Protein AF-K1RXE7-F1 (afdb_monomer_lite)

Foldseek 3Di:
DDDDDDDDDDDDDDDDDDDDDDDDDDDDDDDDDDDDDDDDPDDDPDDPDDPPPPVPPDDPVNVVVVVVVVQQVCQDQQPFAADQQALDHNLLQLLLQLLVVVDPVDWDQQQVSLVSSCQAVVDDSVVSSVSVLLVCQLVAFKPKDAASADPAARGHGDDSRGITIHTDPRNVVFFADPVPFDWDAGPVRPDIGGPGTNGNARCCQQSWHWGDGVPDTDTRAHWDRVLSVVCVVCVVVVHDHDTDHDAPQDADKDQVQQVVVDPRGDMDGHFDWDDPDPQDIDGPGHGPPDYPVNVVVVVVVCVVVVVDPHDDD

Organism: NCBI:txid408170

Structure (mmCIF, N/CA/C/O backbone):
data_AF-K1RXE7-F1
#
_entry.id   AF-K1RXE7-F1
#
loop_
_atom_site.group_PDB
_atom_site.id
_atom_site.type_symbol
_atom_site.label_atom_id
_atom_site.label_alt_id
_atom_site.label_comp_id
_atom_site.label_asym_id
_atom_site.label_entity_id
_atom_site.label_seq_id
_atom_site.pdbx_PDB_ins_code
_atom_site.Cartn_x
_atom_site.Cartn_y
_atom_site.Cartn_z
_atom_site.occupancy
_atom_site.B_iso_or_equiv
_atom_site.auth_seq_id
_atom_site.auth_comp_id
_atom_site.auth_asym_id
_atom_site.auth_atom_id
_atom_site.pdbx_PDB_model_num
ATOM 1 N N . MET A 1 1 ? 44.168 31.629 52.169 1.00 34.59 1 MET A N 1
ATOM 2 C CA . MET A 1 1 ? 45.147 30.957 53.046 1.00 34.59 1 MET A CA 1
ATOM 3 C C . MET A 1 1 ? 45.137 29.477 52.696 1.00 34.59 1 MET A C 1
ATOM 5 O O . MET A 1 1 ? 44.148 28.824 52.991 1.00 34.59 1 MET A O 1
ATOM 9 N N . SER A 1 2 ? 46.129 28.938 51.996 1.00 34.03 2 SER A N 1
ATOM 10 C CA . SER A 1 2 ? 47.288 29.619 51.407 1.00 34.03 2 SER A CA 1
ATOM 11 C C . SER A 1 2 ? 47.781 28.845 50.192 1.00 34.03 2 SER A C 1
ATOM 13 O O . SER A 1 2 ? 47.707 27.620 50.157 1.00 34.03 2 SER A O 1
ATOM 15 N N . ASP A 1 3 ? 48.284 29.617 49.245 1.00 32.97 3 ASP A N 1
ATOM 16 C CA . ASP A 1 3 ? 49.197 29.267 48.167 1.00 32.97 3 ASP A CA 1
ATOM 17 C C . ASP A 1 3 ? 50.391 28.402 48.626 1.00 32.97 3 ASP A C 1
ATOM 19 O O . ASP A 1 3 ? 50.822 28.502 49.774 1.00 32.97 3 ASP A O 1
ATOM 23 N N . GLU A 1 4 ? 50.994 27.635 47.709 1.00 33.75 4 GLU A N 1
ATOM 24 C CA . GLU A 1 4 ? 52.257 28.078 47.088 1.00 33.75 4 GLU A CA 1
ATOM 25 C C . GLU A 1 4 ? 52.660 27.254 45.846 1.00 33.75 4 GLU A C 1
ATOM 27 O O . GLU A 1 4 ? 52.386 26.060 45.726 1.00 33.75 4 GLU A O 1
ATOM 32 N N . ILE A 1 5 ? 53.330 27.937 44.913 1.00 37.53 5 ILE A N 1
ATOM 33 C CA . ILE A 1 5 ? 53.889 27.445 43.642 1.00 37.53 5 ILE A CA 1
ATOM 34 C C . ILE A 1 5 ? 55.418 27.494 43.746 1.00 37.53 5 ILE A C 1
ATOM 36 O O . ILE A 1 5 ? 55.928 28.493 44.251 1.00 37.53 5 ILE A O 1
ATOM 40 N N . LYS A 1 6 ? 56.156 26.529 43.164 1.00 34.28 6 LYS A N 1
ATOM 41 C CA . LYS A 1 6 ? 57.572 26.726 42.766 1.00 34.28 6 LYS A CA 1
ATOM 42 C C . LYS A 1 6 ? 57.961 26.052 41.433 1.00 34.28 6 LYS A C 1
ATOM 44 O O . LYS A 1 6 ? 58.263 24.865 41.387 1.00 34.28 6 LYS A O 1
ATOM 49 N N . ASP A 1 7 ? 57.960 26.869 40.376 1.00 35.56 7 ASP A N 1
ATOM 50 C CA . ASP A 1 7 ? 59.002 27.066 39.333 1.00 35.56 7 ASP A CA 1
ATOM 51 C C . ASP A 1 7 ? 60.399 26.418 39.612 1.00 35.56 7 ASP A C 1
ATOM 53 O O . ASP A 1 7 ? 60.808 26.369 40.769 1.00 35.56 7 ASP A O 1
ATOM 57 N N . LYS A 1 8 ? 61.271 26.012 38.654 1.00 36.28 8 LYS A N 1
ATOM 58 C CA . LYS A 1 8 ? 61.632 26.606 37.336 1.00 36.28 8 LYS A CA 1
ATOM 59 C C . LYS A 1 8 ? 62.738 25.806 36.571 1.00 36.28 8 LYS A C 1
ATOM 61 O O . LYS A 1 8 ? 63.428 25.004 37.190 1.00 36.28 8 LYS A O 1
ATOM 66 N N . ASN A 1 9 ? 63.007 26.213 35.311 1.00 30.27 9 ASN A N 1
ATOM 67 C CA . ASN A 1 9 ? 64.205 25.989 34.441 1.00 30.27 9 ASN A CA 1
ATOM 68 C C . ASN A 1 9 ? 64.408 24.586 33.792 1.00 30.27 9 ASN A C 1
ATOM 70 O O . ASN A 1 9 ? 64.194 23.580 34.454 1.00 30.27 9 ASN A O 1
ATOM 74 N N . GLY A 1 10 ? 64.887 24.426 32.539 1.00 27.44 10 GLY A N 1
ATOM 75 C CA . GLY A 1 10 ? 65.078 25.380 31.419 1.00 27.44 10 GLY A CA 1
ATOM 76 C C . GLY A 1 10 ? 66.235 25.028 30.441 1.00 27.44 10 GLY A C 1
ATOM 77 O O . GLY A 1 10 ? 67.347 24.873 30.927 1.00 27.44 10 GLY A O 1
ATOM 78 N N . LEU A 1 11 ? 65.968 25.032 29.112 1.00 28.86 11 LEU A N 1
ATOM 79 C CA . LEU A 1 11 ? 66.915 25.097 27.948 1.00 28.86 11 LEU A CA 1
ATOM 80 C C . LEU A 1 11 ? 67.914 23.898 27.793 1.00 28.86 11 LEU A C 1
ATOM 82 O O . LEU A 1 11 ? 68.113 23.157 28.745 1.00 28.86 11 LEU A O 1
ATOM 86 N N . GLU A 1 12 ? 68.525 23.552 26.642 1.00 28.42 12 GLU A N 1
ATOM 87 C CA . GLU A 1 12 ? 68.717 24.203 25.321 1.00 28.42 12 GLU A CA 1
ATOM 88 C C . GLU A 1 12 ? 68.939 23.157 24.169 1.00 28.42 12 GLU A C 1
ATOM 90 O O . GLU A 1 12 ? 68.748 21.961 24.383 1.00 28.42 12 GLU A O 1
ATOM 95 N N . GLU A 1 13 ? 69.285 23.595 22.945 1.00 30.17 13 GLU A N 1
ATOM 96 C CA . GLU A 1 13 ? 69.365 22.814 21.678 1.00 30.17 13 GLU A CA 1
ATOM 97 C C . GLU A 1 13 ? 70.666 21.997 21.454 1.00 30.17 13 GLU A C 1
ATOM 99 O O . GLU A 1 13 ? 71.712 22.371 21.975 1.00 30.17 13 GLU A O 1
ATOM 104 N N . GLU A 1 14 ? 70.669 21.010 20.529 1.00 27.23 14 GLU A N 1
ATOM 105 C CA . GLU A 1 14 ? 71.853 20.757 19.668 1.00 27.23 14 GLU A CA 1
ATOM 106 C C . GLU A 1 14 ? 71.556 20.124 18.277 1.00 27.23 14 GLU A C 1
ATOM 108 O O . GLU A 1 14 ? 70.496 19.556 18.028 1.00 27.23 14 GLU A O 1
ATOM 113 N N . LYS A 1 15 ? 72.511 20.307 17.351 1.00 27.52 15 LYS A N 1
ATOM 114 C CA . LYS A 1 15 ? 72.405 20.427 15.876 1.00 27.52 15 LYS A CA 1
ATOM 115 C C . LYS A 1 15 ? 72.516 19.144 15.014 1.00 27.52 15 LYS A C 1
ATOM 117 O O . LYS A 1 15 ? 72.965 18.091 15.449 1.00 27.52 15 LYS A O 1
ATOM 122 N N . SER A 1 16 ? 72.185 19.345 13.729 1.00 30.64 16 SER A N 1
ATOM 123 C CA . SER A 1 16 ? 72.430 18.574 12.481 1.00 30.64 16 SER A CA 1
ATOM 124 C C . SER A 1 16 ? 73.898 18.125 12.234 1.00 30.64 16 SER A C 1
ATOM 126 O O . SER A 1 16 ? 74.776 18.594 12.960 1.00 30.64 16 SER A O 1
ATOM 128 N N . PRO A 1 17 ? 74.225 17.318 11.179 1.00 40.69 17 PRO A N 1
ATOM 129 C CA . PRO A 1 17 ? 74.446 17.899 9.828 1.00 40.69 17 PRO A CA 1
ATOM 130 C C . PRO A 1 17 ? 74.225 17.025 8.551 1.00 40.69 17 PRO A C 1
ATOM 132 O O . PRO A 1 17 ? 74.159 15.802 8.585 1.00 40.69 17 PRO A O 1
ATOM 135 N N . ASN A 1 18 ? 74.162 17.765 7.430 1.00 29.77 18 ASN A N 1
ATOM 136 C CA . ASN A 1 18 ? 74.332 17.526 5.974 1.00 29.77 18 ASN A CA 1
ATOM 137 C C . ASN A 1 18 ? 74.988 16.247 5.397 1.00 29.77 18 ASN A C 1
ATOM 139 O O . ASN A 1 18 ? 75.802 15.605 6.046 1.00 29.77 18 ASN A O 1
ATOM 143 N N . LEU A 1 19 ? 74.759 16.049 4.080 1.00 28.02 19 LEU A N 1
ATOM 144 C CA . LEU A 1 19 ? 75.762 15.999 2.976 1.00 28.02 19 LEU A CA 1
ATOM 145 C C . LEU A 1 19 ? 75.005 16.201 1.628 1.00 28.02 19 LEU A C 1
ATOM 147 O O . LEU A 1 19 ? 74.038 15.493 1.373 1.00 28.02 19 LEU A O 1
ATOM 151 N N . GLU A 1 20 ? 75.152 17.346 0.944 1.00 27.41 20 GLU A N 1
ATOM 152 C CA . GLU A 1 20 ? 76.039 17.634 -0.222 1.00 27.41 20 GLU A CA 1
ATOM 153 C C . GLU A 1 20 ? 75.538 17.071 -1.583 1.00 27.41 20 GLU A C 1
ATOM 155 O O . GLU A 1 20 ? 75.224 15.891 -1.647 1.00 27.41 20 GLU A O 1
ATOM 160 N N . ASN A 1 21 ? 75.342 17.789 -2.713 1.00 28.73 21 ASN A N 1
ATOM 161 C CA . ASN A 1 21 ? 75.774 19.084 -3.318 1.00 28.73 21 ASN A CA 1
ATOM 162 C C . ASN A 1 21 ? 76.754 18.904 -4.519 1.00 28.73 21 ASN A C 1
ATOM 164 O O . ASN A 1 21 ? 77.410 17.870 -4.610 1.00 28.73 21 ASN A O 1
ATOM 168 N N . SER A 1 22 ? 76.850 19.925 -5.397 1.00 27.09 22 SER A N 1
ATOM 169 C CA . SER A 1 22 ? 77.673 20.126 -6.629 1.00 27.09 22 SER A CA 1
ATOM 170 C C . SER A 1 22 ? 76.888 20.110 -7.963 1.00 27.09 22 SER A C 1
ATOM 172 O O . SER A 1 22 ? 75.991 19.292 -8.134 1.00 27.09 22 SER A O 1
ATOM 174 N N . SER A 1 23 ? 77.161 20.981 -8.952 1.00 27.78 23 SER A N 1
ATOM 175 C CA . SER A 1 23 ? 77.960 22.232 -8.965 1.00 27.78 23 SER A CA 1
ATOM 176 C C . SER A 1 23 ? 77.694 23.084 -10.230 1.00 27.78 23 SER A C 1
ATOM 178 O O . SER A 1 23 ? 77.219 22.559 -11.230 1.00 27.78 23 SER A O 1
ATOM 180 N N . THR A 1 24 ? 7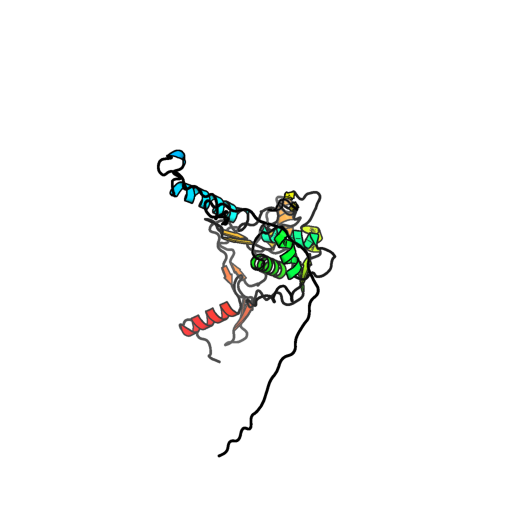8.046 24.371 -10.117 1.00 27.78 24 THR A N 1
ATOM 181 C CA . THR A 1 24 ? 78.208 25.513 -11.062 1.00 27.78 24 THR A CA 1
ATOM 182 C C . THR A 1 24 ? 78.616 25.234 -12.536 1.00 27.78 24 THR A C 1
ATOM 184 O O . THR A 1 24 ? 78.954 24.109 -12.880 1.00 27.78 24 THR A O 1
ATOM 187 N N . GLU A 1 25 ? 78.596 26.167 -13.511 1.00 29.12 25 GLU A N 1
ATOM 188 C CA . GLU A 1 25 ? 78.772 27.652 -13.584 1.00 29.12 25 GLU A CA 1
ATOM 189 C C . GLU A 1 25 ? 78.099 28.191 -14.898 1.00 29.12 25 GLU A C 1
ATOM 191 O O . GLU A 1 25 ? 77.629 27.370 -15.684 1.00 29.12 25 GLU A O 1
ATOM 196 N N . SER A 1 26 ? 77.996 29.482 -15.279 1.00 26.77 26 SER A N 1
ATOM 197 C CA . SER A 1 26 ? 78.519 30.771 -14.764 1.00 26.77 26 SER A CA 1
ATOM 198 C C . SER A 1 26 ? 77.516 31.957 -14.955 1.00 26.77 26 SER A C 1
ATOM 200 O O . SER A 1 26 ? 76.477 31.953 -14.303 1.00 26.77 26 SER A O 1
ATOM 202 N N . GLU A 1 27 ? 77.803 32.971 -15.800 1.00 27.31 27 GLU A N 1
ATOM 203 C CA . GLU A 1 27 ? 77.109 34.284 -15.913 1.00 27.31 27 GLU A CA 1
ATOM 204 C C . GLU A 1 27 ? 77.102 34.868 -17.352 1.00 27.31 27 GLU A C 1
ATOM 206 O O . GLU A 1 27 ? 78.083 34.703 -18.081 1.00 27.31 27 GLU A O 1
ATOM 211 N N . GLN A 1 28 ? 76.067 35.652 -17.715 1.00 26.98 28 GLN A N 1
ATOM 212 C CA . GLN A 1 28 ? 76.209 36.914 -18.481 1.00 26.98 28 GLN A CA 1
ATOM 213 C C . GLN A 1 28 ? 74.929 37.784 -18.442 1.00 26.98 28 GLN A C 1
ATOM 215 O O . GLN A 1 28 ? 73.821 37.274 -18.590 1.00 26.98 28 GLN A O 1
ATOM 220 N N . ASP A 1 29 ? 75.095 39.099 -18.249 1.00 25.91 29 ASP A N 1
ATOM 221 C CA . ASP A 1 29 ? 74.018 40.096 -18.110 1.00 25.91 29 ASP A CA 1
ATOM 222 C C . ASP A 1 29 ? 73.316 40.482 -19.426 1.00 25.91 29 ASP A C 1
ATOM 224 O O . ASP A 1 29 ? 73.982 40.739 -20.429 1.00 25.91 29 ASP A O 1
ATOM 228 N N . ALA A 1 30 ? 71.993 40.692 -19.370 1.00 27.92 30 ALA A N 1
ATOM 229 C CA . ALA A 1 30 ? 71.320 41.960 -19.720 1.00 27.92 30 ALA A CA 1
ATOM 230 C C . ALA A 1 30 ? 69.793 41.839 -19.514 1.00 27.92 30 ALA A C 1
ATOM 232 O O . ALA A 1 30 ? 69.206 40.794 -19.782 1.00 27.92 30 ALA A O 1
ATOM 233 N N . ALA A 1 31 ? 69.147 42.901 -19.027 1.00 29.30 31 ALA A N 1
ATOM 234 C CA . ALA A 1 31 ? 67.728 42.895 -18.656 1.00 29.30 31 ALA A CA 1
ATOM 235 C C . ALA A 1 31 ? 66.780 43.239 -19.820 1.00 29.30 31 ALA A C 1
ATOM 237 O O . ALA A 1 31 ? 67.099 44.136 -20.593 1.00 29.30 31 ALA A O 1
ATOM 238 N N . GLU A 1 32 ? 65.579 42.641 -19.838 1.00 27.52 32 GLU A N 1
ATOM 239 C CA . GLU A 1 32 ? 64.321 43.328 -20.192 1.00 27.52 32 GLU A CA 1
ATOM 240 C C . GLU A 1 32 ? 63.067 42.560 -19.686 1.00 27.52 32 GLU A C 1
ATOM 242 O O . GLU A 1 32 ? 63.065 41.339 -19.581 1.00 27.52 32 GLU A O 1
ATOM 247 N N . ASP A 1 33 ? 62.055 43.341 -19.292 1.00 28.16 33 ASP A N 1
ATOM 248 C CA . ASP A 1 33 ? 60.735 43.085 -18.668 1.00 28.16 33 ASP A CA 1
ATOM 249 C C . ASP A 1 33 ? 60.169 41.671 -18.336 1.00 28.16 33 ASP A C 1
ATOM 251 O O . ASP A 1 33 ? 59.735 40.899 -19.185 1.00 28.16 33 ASP A O 1
ATOM 255 N N . ALA A 1 34 ? 59.981 41.472 -17.022 1.00 29.00 34 ALA A N 1
ATOM 256 C CA . ALA A 1 34 ? 58.711 41.219 -16.310 1.00 29.00 34 ALA A CA 1
ATOM 257 C C . ALA A 1 34 ? 57.677 40.140 -16.756 1.00 29.00 34 ALA A C 1
ATOM 259 O O . ALA A 1 34 ? 56.855 40.346 -17.644 1.00 29.00 34 ALA A O 1
ATOM 260 N N . ASN A 1 35 ? 57.540 39.147 -15.860 1.00 28.80 35 ASN A N 1
ATOM 261 C CA . ASN A 1 35 ? 56.333 38.382 -15.480 1.00 28.80 35 ASN A CA 1
ATOM 262 C C . ASN A 1 35 ? 55.714 37.375 -16.471 1.00 28.80 35 ASN A C 1
ATOM 264 O O . ASN A 1 35 ? 54.799 37.683 -17.233 1.00 28.80 35 ASN A O 1
ATOM 268 N N . GLU A 1 36 ? 56.101 36.110 -16.278 1.00 29.42 36 GLU A N 1
ATOM 269 C CA . GLU A 1 36 ? 55.336 34.928 -16.691 1.00 29.42 36 GLU A CA 1
ATOM 270 C C . GLU A 1 36 ? 53.994 34.783 -15.940 1.00 29.42 36 GLU A C 1
ATOM 272 O O . GLU A 1 36 ? 53.746 35.379 -14.887 1.00 29.42 36 GLU A O 1
ATOM 277 N N . GLU A 1 37 ? 53.114 33.971 -16.521 1.00 28.56 37 GLU A N 1
ATOM 278 C CA . GLU A 1 37 ? 51.691 33.866 -16.204 1.00 28.56 37 GLU A CA 1
ATOM 279 C C . GLU A 1 37 ? 51.397 33.103 -14.897 1.00 28.56 37 GLU A C 1
ATOM 281 O O . GLU A 1 37 ? 51.871 31.988 -14.680 1.00 28.56 37 GLU A O 1
ATOM 286 N N . ILE A 1 38 ? 50.495 33.645 -14.068 1.00 30.39 38 ILE A N 1
ATOM 287 C CA . ILE A 1 38 ? 49.744 32.853 -13.082 1.00 30.39 38 ILE A CA 1
ATOM 288 C C . ILE A 1 38 ? 48.376 32.543 -13.691 1.00 30.39 38 ILE A C 1
ATOM 290 O O . ILE A 1 38 ? 47.506 33.411 -13.764 1.00 30.39 38 ILE A O 1
ATOM 294 N N . SER A 1 39 ? 48.181 31.299 -14.123 1.00 29.03 39 SER A N 1
ATOM 295 C CA . SER A 1 39 ? 46.923 30.823 -14.695 1.00 29.03 39 SER A CA 1
ATOM 296 C C . SER A 1 39 ? 45.856 30.589 -13.617 1.00 29.03 39 SER A C 1
ATOM 298 O O . SER A 1 39 ? 45.773 29.534 -12.990 1.00 29.03 39 SER A O 1
ATOM 300 N N . THR A 1 40 ? 44.980 31.572 -13.417 1.00 31.28 40 THR A N 1
ATOM 301 C CA . THR A 1 40 ? 43.697 31.352 -12.736 1.00 31.28 40 THR A CA 1
ATOM 302 C C . THR A 1 40 ? 42.695 30.739 -13.712 1.00 31.28 40 THR A C 1
ATOM 304 O O . THR A 1 40 ? 42.205 31.431 -14.603 1.00 31.28 40 THR A O 1
ATOM 307 N N . GLU A 1 41 ? 42.363 29.455 -13.548 1.00 38.56 41 GLU A N 1
ATOM 308 C CA . GLU A 1 41 ? 41.253 28.827 -14.280 1.00 38.56 41 GLU A CA 1
ATOM 309 C C . GLU A 1 41 ? 39.915 29.439 -13.827 1.00 38.56 41 GLU A C 1
ATOM 311 O O . GLU A 1 41 ? 39.394 29.127 -12.754 1.00 38.56 41 GLU A O 1
ATOM 316 N N . GLU A 1 42 ? 39.367 30.352 -14.634 1.00 37.06 42 GLU A N 1
ATOM 317 C CA . GLU A 1 42 ? 38.100 31.021 -14.338 1.00 37.06 42 GLU A CA 1
ATOM 318 C C . GLU A 1 42 ? 36.869 30.137 -14.611 1.00 37.06 42 GLU A C 1
ATOM 320 O O . GLU A 1 42 ? 36.840 29.254 -15.472 1.00 37.06 42 GLU A O 1
ATOM 325 N N . HIS A 1 43 ? 35.809 30.403 -13.849 1.00 45.66 43 HIS A N 1
ATOM 326 C CA . HIS A 1 43 ? 34.555 29.661 -13.886 1.00 45.66 43 HIS A CA 1
ATOM 327 C C . HIS A 1 43 ? 33.770 29.843 -15.194 1.00 45.66 43 HIS A C 1
ATOM 329 O O . HIS A 1 43 ? 33.493 30.965 -15.594 1.00 45.66 43 HIS A O 1
ATOM 335 N N . SER A 1 44 ? 33.266 28.723 -15.731 1.00 49.66 44 SER A N 1
ATOM 336 C CA . SER A 1 44 ? 32.124 28.592 -16.661 1.00 49.66 44 SER A CA 1
ATOM 337 C C . SER A 1 44 ? 32.014 29.605 -17.816 1.00 49.66 44 SER A C 1
ATOM 339 O O . SER A 1 44 ? 31.636 30.754 -17.610 1.00 49.66 44 SER A O 1
ATOM 341 N N . ASP A 1 45 ? 32.149 29.115 -19.054 1.00 42.78 45 ASP A N 1
ATOM 342 C CA . ASP A 1 45 ? 32.027 29.855 -20.330 1.00 42.78 45 ASP A CA 1
ATOM 343 C C . ASP A 1 45 ? 30.573 30.317 -20.654 1.00 42.78 45 ASP A C 1
ATOM 345 O O . ASP A 1 45 ? 30.044 30.128 -21.752 1.00 42.78 45 ASP A O 1
ATOM 349 N N . TYR A 1 46 ? 29.875 30.896 -19.668 1.00 58.97 46 TYR A N 1
ATOM 350 C CA . TYR A 1 46 ? 28.522 31.434 -19.790 1.00 58.97 46 TYR A CA 1
ATOM 351 C C . TYR A 1 46 ? 28.554 32.801 -20.479 1.00 58.97 46 TYR A C 1
ATOM 353 O O . TYR A 1 46 ? 28.730 33.849 -19.856 1.00 58.97 46 TYR A O 1
ATOM 361 N N . LYS A 1 47 ? 28.325 32.793 -21.792 1.00 52.25 47 LYS A N 1
ATOM 362 C CA . LYS A 1 47 ? 28.122 34.013 -22.578 1.00 52.25 47 LYS A CA 1
ATOM 363 C C . LYS A 1 47 ? 26.668 34.481 -22.424 1.00 52.25 47 LYS A C 1
ATOM 365 O O . LYS A 1 47 ? 25.764 33.760 -22.854 1.00 52.25 47 LYS A O 1
ATOM 370 N N . PRO A 1 48 ? 26.399 35.662 -21.832 1.00 55.03 48 PRO A N 1
ATOM 371 C CA . PRO A 1 48 ? 25.037 36.168 -21.710 1.00 55.03 48 PRO A CA 1
ATOM 372 C C . PRO A 1 48 ? 24.445 36.429 -23.099 1.00 55.03 48 PRO A C 1
ATOM 374 O O . PRO A 1 48 ? 25.040 37.127 -23.920 1.00 55.03 48 PRO A O 1
ATOM 377 N N . VAL A 1 49 ? 23.256 35.877 -23.353 1.00 58.44 49 VAL A N 1
ATOM 378 C CA . VAL A 1 49 ? 22.545 36.051 -24.628 1.00 58.44 49 VAL A CA 1
ATOM 379 C C . VAL A 1 49 ? 22.282 37.527 -24.932 1.00 58.44 49 VAL A C 1
ATOM 381 O O . VAL A 1 49 ? 21.838 38.302 -24.080 1.00 58.44 49 VAL A O 1
ATOM 384 N N . ASN A 1 50 ? 22.554 37.913 -26.179 1.00 55.34 50 ASN A N 1
ATOM 385 C CA . ASN A 1 50 ? 22.391 39.281 -26.652 1.00 55.34 50 ASN A CA 1
ATOM 386 C C . ASN A 1 50 ? 20.908 39.685 -26.596 1.00 55.34 50 ASN A C 1
ATOM 388 O O . ASN A 1 50 ? 20.066 39.047 -27.223 1.00 55.34 50 ASN A O 1
ATOM 392 N N . ARG A 1 51 ? 20.581 40.782 -25.895 1.00 55.62 51 ARG A N 1
ATOM 393 C CA . ARG A 1 51 ? 19.191 41.237 -25.637 1.00 55.62 51 ARG A CA 1
ATOM 394 C C . ARG A 1 51 ? 18.355 41.579 -26.884 1.00 55.62 51 ARG A C 1
ATOM 396 O O . ARG A 1 51 ? 17.179 41.897 -26.742 1.00 55.62 51 ARG A O 1
ATOM 403 N N . PHE A 1 52 ? 18.952 41.537 -28.072 1.00 55.44 52 PHE A N 1
ATOM 404 C CA . PHE A 1 52 ? 18.310 41.827 -29.356 1.00 55.44 52 PHE A CA 1
ATOM 405 C C . PHE A 1 52 ? 18.129 40.596 -30.255 1.00 55.44 52 PHE A C 1
ATOM 407 O O . PHE A 1 52 ? 17.602 40.733 -31.357 1.00 55.44 52 PHE A O 1
ATOM 414 N N . ASP A 1 53 ? 18.511 39.398 -29.800 1.00 53.94 53 ASP A N 1
ATOM 415 C CA . ASP A 1 53 ? 18.162 38.171 -30.512 1.00 53.94 53 ASP A CA 1
ATOM 416 C C . ASP A 1 53 ? 16.701 37.789 -30.226 1.00 53.94 53 ASP A C 1
ATOM 418 O O . ASP A 1 53 ? 16.373 37.130 -29.237 1.00 53.94 53 ASP A O 1
ATOM 422 N N . ALA A 1 54 ? 15.804 38.228 -31.111 1.00 54.34 54 ALA A N 1
ATOM 423 C CA . ALA A 1 54 ? 14.375 37.944 -31.023 1.00 54.34 54 ALA A CA 1
ATOM 424 C C . ALA A 1 54 ? 14.040 36.439 -31.098 1.00 54.34 54 ALA A C 1
ATOM 426 O O . ALA A 1 54 ? 12.934 36.055 -30.720 1.00 54.34 54 ALA A O 1
ATOM 427 N N . SER A 1 55 ? 14.974 35.581 -31.536 1.00 56.75 55 SER A N 1
ATOM 428 C CA . SER A 1 55 ? 14.796 34.123 -31.522 1.00 56.75 55 SER A CA 1
ATOM 429 C C . SER A 1 55 ? 14.976 33.501 -30.127 1.00 56.75 55 SER A C 1
ATOM 431 O O . SER A 1 55 ? 14.449 32.420 -29.869 1.00 56.75 55 SER A O 1
ATOM 433 N N . ALA A 1 56 ? 15.645 34.207 -29.205 1.00 57.22 56 ALA A N 1
ATOM 434 C CA . ALA A 1 56 ? 15.922 33.765 -27.835 1.00 57.22 56 ALA A CA 1
ATOM 435 C C . ALA A 1 56 ? 14.953 34.346 -26.780 1.00 57.22 56 ALA A C 1
ATOM 437 O O . ALA A 1 56 ? 15.123 34.121 -25.578 1.00 57.22 56 ALA A O 1
ATOM 438 N N . VAL A 1 57 ? 13.915 35.087 -27.193 1.00 61.41 57 VAL A N 1
ATOM 439 C CA . VAL A 1 57 ? 12.898 35.633 -26.275 1.00 61.41 57 VAL A CA 1
ATOM 440 C C . VAL A 1 57 ? 11.879 34.548 -25.919 1.00 61.41 57 VAL A C 1
ATOM 442 O O . VAL A 1 57 ? 10.768 34.491 -26.449 1.00 61.41 57 VAL A O 1
ATOM 445 N N . HIS A 1 58 ? 12.245 33.672 -24.985 1.00 65.69 58 HIS A N 1
ATOM 446 C CA . HIS A 1 58 ? 11.303 32.716 -24.410 1.00 65.69 58 HIS A CA 1
ATOM 447 C C . HIS A 1 58 ? 10.229 33.452 -23.599 1.00 65.69 58 HIS A C 1
ATOM 449 O O . HIS A 1 58 ? 10.494 34.006 -22.531 1.00 65.69 58 HIS A O 1
ATOM 455 N N . HIS A 1 59 ? 8.991 33.457 -24.101 1.00 76.50 59 HIS A N 1
ATOM 456 C CA . HIS A 1 59 ? 7.876 34.071 -23.388 1.00 76.50 59 HIS A CA 1
ATOM 457 C C . HIS A 1 59 ? 7.601 33.301 -22.090 1.00 76.50 59 HIS A C 1
ATOM 459 O O . HIS A 1 59 ? 7.292 32.107 -22.121 1.00 76.50 59 HIS A O 1
ATOM 465 N N . LEU A 1 60 ? 7.685 33.992 -20.949 1.00 80.19 60 LEU A N 1
ATOM 466 C CA . LEU A 1 60 ? 7.664 33.386 -19.614 1.00 80.19 60 LEU A CA 1
ATOM 467 C C . LEU A 1 60 ? 6.453 32.461 -19.392 1.00 80.19 60 LEU A C 1
ATOM 469 O O . LEU A 1 60 ? 6.596 31.383 -18.819 1.00 80.19 60 LEU A O 1
ATOM 473 N N . SER A 1 61 ? 5.271 32.829 -19.904 1.00 77.31 61 SER A N 1
ATOM 474 C CA . SER A 1 61 ? 4.069 31.987 -19.793 1.00 77.31 61 SER A CA 1
ATOM 475 C C . SER A 1 61 ? 4.190 30.649 -20.532 1.00 77.31 61 SER A C 1
ATOM 477 O O . SER A 1 61 ? 3.652 29.656 -20.054 1.00 77.31 61 SER A O 1
ATOM 479 N N . GLY A 1 62 ? 4.902 30.603 -21.663 1.00 76.88 62 GLY A N 1
ATOM 480 C CA . GLY A 1 62 ? 5.145 29.372 -22.419 1.00 76.88 62 GLY A CA 1
ATOM 481 C C . GLY A 1 62 ? 6.120 28.444 -21.697 1.00 76.88 62 GLY A C 1
ATOM 482 O O . GLY A 1 62 ? 5.897 27.239 -21.647 1.00 76.88 62 GLY A O 1
ATOM 483 N N . MET A 1 63 ? 7.147 29.009 -21.050 1.00 82.12 63 MET A N 1
ATOM 484 C CA . MET A 1 63 ? 8.064 28.243 -20.194 1.00 82.12 63 MET A CA 1
ATOM 485 C C . MET A 1 63 ? 7.309 27.614 -19.016 1.00 82.12 63 MET A C 1
ATOM 487 O O . MET A 1 63 ? 7.381 26.403 -18.822 1.00 82.12 63 MET A O 1
ATOM 491 N N . TYR A 1 64 ? 6.511 28.408 -18.288 1.00 87.50 64 TYR A N 1
ATOM 492 C CA . TYR A 1 64 ? 5.674 27.898 -17.196 1.00 87.50 64 TYR A CA 1
ATOM 493 C C . TYR A 1 64 ? 4.668 26.844 -17.660 1.00 87.50 64 TYR A C 1
ATOM 495 O O . TYR A 1 64 ? 4.491 25.850 -16.963 1.00 87.50 64 TYR A O 1
ATOM 503 N N . GLN A 1 65 ? 4.020 27.035 -18.814 1.00 87.00 65 GLN A N 1
ATOM 504 C CA . GLN A 1 65 ? 3.078 26.059 -19.361 1.00 87.00 65 GLN A CA 1
ATOM 505 C C . GLN A 1 65 ? 3.760 24.714 -19.632 1.00 87.00 65 GLN A C 1
ATOM 507 O O . GLN A 1 65 ? 3.250 23.687 -19.189 1.00 87.00 65 GLN A O 1
ATOM 512 N N . ASN A 1 66 ? 4.915 24.723 -20.303 1.00 86.88 66 ASN A N 1
ATOM 513 C CA . ASN A 1 66 ? 5.649 23.503 -20.638 1.00 86.88 66 ASN A CA 1
ATOM 514 C C . ASN A 1 66 ? 6.170 22.806 -19.373 1.00 86.88 66 ASN A C 1
ATOM 516 O O . ASN A 1 66 ? 5.820 21.658 -19.126 1.00 86.88 66 ASN A O 1
ATOM 520 N N . TRP A 1 67 ? 6.892 23.521 -18.502 1.00 90.25 67 TRP A N 1
ATOM 521 C CA . TRP A 1 67 ? 7.428 22.950 -17.260 1.00 90.25 67 TRP A CA 1
ATOM 522 C C . TRP A 1 67 ? 6.341 22.408 -16.327 1.00 90.25 67 TRP A C 1
ATOM 524 O O . TRP A 1 67 ? 6.524 21.369 -15.690 1.00 90.25 67 TRP A O 1
ATOM 534 N N . PHE A 1 68 ? 5.197 23.094 -16.235 1.00 91.81 68 PHE A N 1
ATOM 535 C CA . PHE A 1 68 ? 4.066 22.615 -15.446 1.00 91.81 68 PHE A CA 1
ATOM 536 C C . PHE A 1 68 ? 3.420 21.377 -16.074 1.00 91.81 68 PHE A C 1
ATOM 538 O O . PHE A 1 68 ? 3.030 20.474 -15.337 1.00 91.81 68 PHE A O 1
ATOM 545 N N . LEU A 1 69 ? 3.324 21.307 -17.405 1.00 91.00 69 LEU A N 1
ATOM 546 C CA . LEU A 1 69 ? 2.784 20.150 -18.118 1.00 91.00 69 LEU A CA 1
ATOM 547 C C . LEU A 1 69 ? 3.702 18.924 -17.997 1.00 91.00 69 LEU A C 1
ATOM 549 O O . LEU A 1 69 ? 3.203 17.832 -17.720 1.00 91.00 69 LEU A O 1
ATOM 553 N N . ASP A 1 70 ? 5.019 19.103 -18.106 1.00 90.25 70 ASP A N 1
ATOM 554 C CA . ASP A 1 70 ? 6.015 18.045 -17.901 1.00 90.25 70 ASP A CA 1
ATOM 555 C C . ASP A 1 70 ? 5.948 17.503 -16.464 1.00 90.25 70 ASP A C 1
ATOM 557 O O . ASP A 1 70 ? 5.809 16.296 -16.244 1.00 90.25 70 ASP A O 1
ATOM 561 N N . TYR A 1 71 ? 5.948 18.400 -15.468 1.00 92.31 71 TYR A N 1
ATOM 562 C CA . TYR A 1 71 ? 5.792 18.030 -14.061 1.00 92.31 71 TYR A CA 1
ATOM 563 C C . TYR A 1 71 ? 4.448 17.337 -13.790 1.00 92.31 71 TYR A C 1
ATOM 565 O O . TYR A 1 71 ? 4.413 16.304 -13.123 1.00 92.31 71 TYR A O 1
ATOM 573 N N . ALA A 1 72 ? 3.336 17.862 -14.311 1.00 92.44 72 ALA A N 1
ATOM 574 C CA . ALA A 1 72 ? 2.015 17.265 -14.137 1.00 92.44 72 ALA A CA 1
ATOM 575 C C . ALA A 1 72 ? 1.947 15.853 -14.734 1.00 92.44 72 ALA A C 1
ATOM 577 O O . ALA A 1 72 ? 1.488 14.929 -14.058 1.00 92.44 72 ALA A O 1
ATOM 578 N N . SER A 1 73 ? 2.461 15.676 -15.953 1.00 90.81 73 SER A N 1
ATOM 579 C CA . SER A 1 73 ? 2.510 14.389 -16.654 1.00 90.81 73 SER A CA 1
ATOM 580 C C . SER A 1 73 ? 3.345 13.371 -15.877 1.00 90.81 73 SER A C 1
ATOM 582 O O . SER A 1 73 ? 2.857 12.279 -15.585 1.00 90.81 73 SER A O 1
ATOM 584 N N . TYR A 1 74 ? 4.548 13.758 -15.435 1.00 89.88 74 TYR A N 1
ATOM 585 C CA . TYR A 1 74 ? 5.401 12.928 -14.582 1.00 89.88 74 TYR A CA 1
ATOM 586 C C . TYR A 1 74 ? 4.701 12.532 -13.274 1.00 89.88 74 TYR A C 1
ATOM 588 O O . TYR A 1 74 ? 4.694 11.368 -12.883 1.00 89.88 74 TYR A O 1
ATOM 596 N N . VAL A 1 75 ? 4.057 13.478 -12.587 1.00 88.81 75 VAL A N 1
ATOM 597 C CA . VAL A 1 75 ? 3.380 13.192 -11.316 1.00 88.81 75 VAL A CA 1
ATOM 598 C C . VAL A 1 75 ? 2.185 12.256 -11.487 1.00 88.81 75 VAL A C 1
ATOM 600 O O . VAL A 1 75 ? 1.947 11.436 -10.599 1.00 88.81 75 VAL A O 1
ATOM 603 N N . ILE A 1 76 ? 1.439 12.366 -12.587 1.00 88.25 76 ILE A N 1
ATOM 604 C CA . ILE A 1 76 ? 0.300 11.491 -12.881 1.00 88.25 76 ILE A CA 1
ATOM 605 C C . ILE A 1 76 ? 0.789 10.077 -13.220 1.00 88.25 76 ILE A C 1
ATOM 607 O O . ILE A 1 76 ? 0.378 9.132 -12.545 1.00 88.25 76 ILE A O 1
ATOM 611 N N . LEU A 1 77 ? 1.675 9.945 -14.212 1.00 84.31 77 LEU A N 1
ATOM 612 C CA . LEU A 1 77 ? 2.077 8.661 -14.799 1.00 84.31 77 LEU A CA 1
ATOM 613 C C . LEU A 1 77 ? 3.136 7.920 -13.965 1.00 84.31 77 LEU A C 1
ATOM 615 O O . LEU A 1 77 ? 2.992 6.733 -13.691 1.00 84.31 77 LEU A O 1
ATOM 619 N N . GLU A 1 78 ? 4.173 8.624 -13.504 1.00 85.38 78 GLU A N 1
ATOM 620 C CA . GLU A 1 78 ? 5.371 8.025 -12.892 1.00 85.38 78 GLU A CA 1
ATOM 621 C C . GLU A 1 78 ? 5.366 8.043 -11.351 1.00 85.38 78 GLU A C 1
ATOM 623 O O . GLU A 1 78 ? 6.343 7.641 -10.710 1.00 85.38 78 GLU A O 1
ATOM 628 N N . ARG A 1 79 ? 4.278 8.500 -10.708 1.00 88.88 79 ARG A N 1
ATOM 629 C CA . ARG A 1 79 ? 4.249 8.636 -9.239 1.00 88.88 79 ARG A CA 1
ATOM 630 C C . ARG A 1 79 ? 2.912 8.351 -8.564 1.00 88.88 79 ARG A C 1
ATOM 632 O O . ARG A 1 79 ? 2.864 7.549 -7.632 1.00 88.88 79 ARG A O 1
ATOM 639 N N . ALA A 1 80 ? 1.855 9.079 -8.918 1.00 87.62 80 ALA A N 1
ATOM 640 C CA . ALA A 1 80 ? 0.678 9.179 -8.056 1.00 87.62 80 ALA A CA 1
ATOM 641 C C . ALA A 1 80 ? -0.359 8.072 -8.281 1.00 87.62 80 ALA A C 1
ATOM 643 O O . ALA A 1 80 ? -0.965 7.620 -7.304 1.00 87.62 80 ALA A O 1
ATOM 644 N N . VAL A 1 81 ? -0.570 7.659 -9.532 1.00 90.44 81 VAL A N 1
ATOM 645 C CA . VAL A 1 81 ? -1.640 6.739 -9.943 1.00 90.44 81 VAL A CA 1
ATOM 646 C C . VAL A 1 81 ? -1.079 5.310 -10.078 1.00 90.44 81 VAL A C 1
ATOM 648 O O . VAL A 1 81 ? 0.023 5.148 -10.598 1.00 90.44 81 VAL A O 1
ATOM 651 N N . PRO A 1 82 ? -1.770 4.266 -9.579 1.00 92.62 82 PRO A N 1
ATOM 652 C CA . PRO A 1 82 ? -1.382 2.878 -9.835 1.00 92.62 82 PRO A CA 1
ATOM 653 C C . PRO A 1 82 ? -1.663 2.484 -11.292 1.00 92.62 82 PRO A C 1
ATOM 655 O O . PRO A 1 82 ? -2.619 2.979 -11.890 1.00 92.62 82 PRO A O 1
ATOM 658 N N . HIS A 1 83 ? -0.893 1.548 -11.849 1.00 92.25 83 HIS A N 1
ATOM 659 C CA . HIS A 1 83 ? -1.244 0.958 -13.144 1.00 92.25 83 HIS A CA 1
ATOM 660 C C . HIS A 1 83 ? -2.416 -0.024 -12.993 1.00 92.25 83 HIS A C 1
ATOM 662 O O . HIS A 1 83 ? -2.543 -0.683 -11.962 1.00 92.25 83 HIS A O 1
ATOM 668 N N . ILE A 1 84 ? -3.278 -0.137 -14.008 1.00 91.12 84 ILE A N 1
ATOM 669 C CA . ILE A 1 84 ? -4.482 -0.984 -13.927 1.00 91.12 84 ILE A CA 1
ATOM 670 C C . ILE A 1 84 ? -4.157 -2.486 -13.920 1.00 91.12 84 ILE A C 1
ATOM 672 O O . ILE A 1 84 ? -4.822 -3.247 -13.227 1.00 91.12 84 ILE A O 1
ATOM 676 N N . GLU A 1 85 ? -3.116 -2.895 -14.648 1.00 91.69 85 GLU A N 1
ATOM 677 C CA . GLU A 1 85 ? -2.729 -4.307 -14.814 1.00 91.69 85 GLU A CA 1
ATOM 678 C C . GLU A 1 85 ? -2.195 -4.955 -13.531 1.00 91.69 85 GLU A C 1
ATOM 680 O O . GLU A 1 85 ? -2.491 -6.115 -13.265 1.00 91.69 85 GLU A O 1
ATOM 685 N N . ASP A 1 86 ? -1.415 -4.215 -12.734 1.00 94.62 86 ASP A N 1
ATOM 686 C CA . ASP A 1 86 ? -0.769 -4.743 -11.526 1.00 94.62 86 ASP A CA 1
ATOM 687 C C . ASP A 1 86 ? -1.243 -4.088 -10.223 1.00 94.62 86 ASP A C 1
ATOM 689 O O . ASP A 1 86 ? -0.983 -4.608 -9.140 1.00 94.62 86 ASP A O 1
ATOM 693 N N . GLY A 1 87 ? -1.967 -2.970 -10.303 1.00 93.81 87 GLY A N 1
ATOM 694 C CA . GLY A 1 87 ? -2.431 -2.203 -9.149 1.00 93.81 87 GLY A CA 1
ATOM 695 C C . GLY A 1 87 ? -1.344 -1.419 -8.416 1.00 93.81 87 GLY A C 1
ATOM 696 O O . GLY A 1 87 ? -1.610 -0.887 -7.337 1.00 93.81 87 GLY A O 1
ATOM 697 N N . LEU A 1 88 ? -0.133 -1.328 -8.971 1.00 95.69 88 LEU A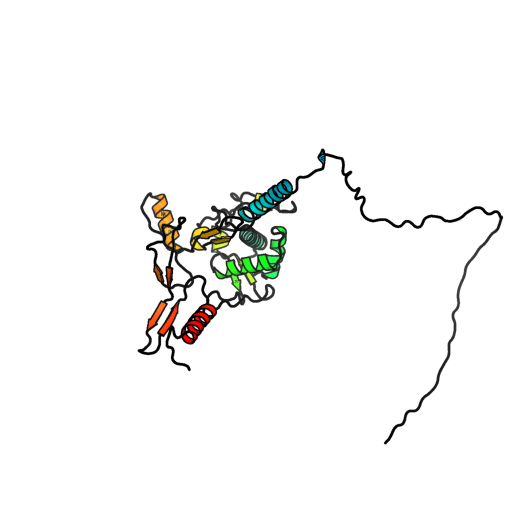 N 1
ATOM 698 C CA . LEU A 1 88 ? 1.039 -0.781 -8.294 1.00 95.69 88 LEU A CA 1
ATOM 699 C C . LEU A 1 88 ? 1.429 0.594 -8.835 1.00 95.69 88 LEU A C 1
ATOM 701 O O . LEU A 1 88 ? 1.357 0.884 -10.032 1.00 95.69 88 LEU A O 1
ATOM 705 N N . LYS A 1 89 ? 1.925 1.442 -7.933 1.00 95.56 89 LYS A N 1
ATOM 706 C CA . LYS A 1 89 ? 2.676 2.652 -8.287 1.00 95.56 89 LYS A CA 1
ATOM 707 C C . LYS A 1 89 ? 4.122 2.292 -8.658 1.00 95.56 89 LYS A C 1
ATOM 709 O O . LYS A 1 89 ? 4.640 1.301 -8.134 1.00 95.56 89 LYS A O 1
ATOM 714 N N . PRO A 1 90 ? 4.839 3.118 -9.441 1.00 95.12 90 PRO A N 1
ATOM 715 C CA . PRO A 1 90 ? 6.211 2.811 -9.862 1.00 95.12 90 PRO A CA 1
ATOM 716 C C . PRO A 1 90 ? 7.191 2.520 -8.715 1.00 95.12 90 PRO A C 1
ATOM 718 O O . PRO A 1 90 ? 7.980 1.585 -8.818 1.00 95.12 90 PRO A O 1
ATOM 721 N N . VAL A 1 91 ? 7.103 3.227 -7.577 1.00 96.88 91 VAL A N 1
ATOM 722 C CA . VAL A 1 91 ? 7.925 2.912 -6.386 1.00 96.88 91 VAL A CA 1
ATOM 723 C C . VAL A 1 91 ? 7.660 1.495 -5.856 1.00 96.88 91 VAL A C 1
ATOM 725 O O . VAL A 1 91 ? 8.596 0.754 -5.580 1.00 96.88 91 VAL A O 1
ATOM 728 N N . GLN A 1 92 ? 6.394 1.075 -5.797 1.00 97.56 92 GLN A N 1
ATOM 729 C CA . GLN A 1 92 ? 5.976 -0.237 -5.289 1.00 97.56 92 GLN A CA 1
ATOM 730 C C . GLN A 1 92 ? 6.419 -1.365 -6.232 1.00 97.56 92 GLN A C 1
ATOM 732 O O . GLN A 1 92 ? 6.930 -2.392 -5.788 1.00 97.56 92 GLN A O 1
ATOM 737 N N . ARG A 1 93 ? 6.303 -1.139 -7.547 1.00 97.44 93 ARG A N 1
ATOM 738 C CA . ARG A 1 93 ? 6.800 -2.047 -8.591 1.00 97.44 93 ARG A CA 1
ATOM 739 C C . ARG A 1 93 ? 8.317 -2.232 -8.515 1.00 97.44 93 ARG A C 1
ATOM 741 O O . ARG A 1 93 ? 8.798 -3.363 -8.544 1.00 97.44 93 ARG A O 1
ATOM 748 N N . ARG A 1 94 ? 9.069 -1.136 -8.357 1.00 97.75 94 ARG A N 1
ATOM 749 C CA . ARG A 1 94 ? 10.541 -1.140 -8.245 1.00 97.75 94 ARG A CA 1
ATOM 750 C C . ARG A 1 94 ? 11.038 -1.795 -6.948 1.00 97.75 94 ARG A C 1
ATOM 752 O O . ARG A 1 94 ? 12.048 -2.501 -6.987 1.00 97.75 94 ARG A O 1
ATOM 759 N N . ILE A 1 95 ? 10.301 -1.646 -5.841 1.00 98.38 95 ILE A N 1
ATOM 760 C CA . ILE A 1 95 ? 10.529 -2.393 -4.589 1.00 98.38 95 ILE A CA 1
ATOM 761 C C . ILE A 1 95 ? 10.387 -3.900 -4.840 1.00 98.38 95 ILE A C 1
ATOM 763 O O . ILE A 1 95 ? 11.332 -4.646 -4.596 1.00 98.38 95 ILE A O 1
ATOM 767 N N . LEU A 1 96 ? 9.253 -4.356 -5.388 1.00 98.12 96 LEU A N 1
ATOM 768 C CA . LEU A 1 96 ? 9.022 -5.785 -5.655 1.00 98.12 96 LEU A CA 1
ATOM 769 C C . LEU A 1 96 ? 10.027 -6.365 -6.657 1.00 98.12 96 LEU A C 1
ATOM 771 O O . LEU A 1 96 ? 10.505 -7.482 -6.465 1.00 98.12 96 LEU A O 1
ATOM 775 N N . HIS A 1 97 ? 10.400 -5.606 -7.691 1.00 97.69 97 HIS A N 1
ATOM 776 C CA . HIS A 1 97 ? 11.443 -6.006 -8.633 1.00 97.69 97 HIS A CA 1
ATOM 777 C C . HIS A 1 97 ? 12.810 -6.180 -7.947 1.00 97.69 97 HIS A C 1
ATOM 779 O O . HIS A 1 97 ? 13.491 -7.181 -8.174 1.00 97.69 97 HIS A O 1
ATOM 785 N N . SER A 1 98 ? 13.187 -5.249 -7.065 1.00 97.88 98 SER A N 1
ATOM 786 C CA . SER A 1 98 ? 14.436 -5.325 -6.295 1.00 97.88 98 SER A CA 1
ATOM 787 C C . SER A 1 98 ? 14.435 -6.503 -5.332 1.00 97.88 98 SER A C 1
ATOM 789 O O . SER A 1 98 ? 15.373 -7.296 -5.339 1.00 97.88 98 SER A O 1
ATOM 791 N N . MET A 1 99 ? 13.345 -6.688 -4.582 1.00 98.12 99 MET A N 1
ATOM 792 C CA . MET A 1 99 ? 13.162 -7.858 -3.723 1.00 98.12 99 MET A CA 1
ATOM 793 C C . MET A 1 99 ? 13.261 -9.162 -4.520 1.00 98.12 99 MET A C 1
ATOM 795 O O . MET A 1 99 ? 13.893 -10.097 -4.047 1.00 98.12 99 MET A O 1
ATOM 799 N N . LYS A 1 100 ? 12.721 -9.221 -5.748 1.00 97.25 100 LYS A N 1
ATOM 800 C CA . LYS A 1 100 ? 12.812 -10.421 -6.593 1.00 97.25 100 LYS A CA 1
ATOM 801 C C . LYS A 1 100 ? 14.214 -10.674 -7.155 1.00 97.25 100 LYS A C 1
ATOM 803 O O . LYS A 1 100 ? 14.568 -11.829 -7.370 1.00 97.25 100 LYS A O 1
ATOM 808 N N . ARG A 1 101 ? 15.023 -9.630 -7.371 1.00 95.81 101 ARG A N 1
ATOM 809 C CA . ARG A 1 101 ? 16.448 -9.760 -7.743 1.00 95.81 101 ARG A CA 1
ATOM 810 C C . ARG A 1 101 ? 17.339 -10.190 -6.574 1.00 95.81 101 ARG A C 1
ATOM 812 O O . ARG A 1 101 ? 18.383 -10.783 -6.816 1.00 95.81 101 ARG A O 1
ATOM 819 N N . MET A 1 102 ? 16.923 -9.905 -5.341 1.00 95.88 102 MET A N 1
ATOM 820 C CA . MET A 1 102 ? 17.612 -10.280 -4.097 1.00 95.88 102 MET A CA 1
ATOM 821 C C . MET A 1 102 ? 17.069 -11.575 -3.458 1.00 95.88 102 MET A C 1
ATOM 823 O O . MET A 1 102 ? 17.486 -11.937 -2.361 1.00 95.88 102 MET A O 1
ATOM 827 N N . ASP A 1 103 ? 16.112 -12.242 -4.104 1.00 95.62 103 ASP A N 1
ATOM 828 C CA . ASP A 1 103 ? 15.348 -13.353 -3.536 1.00 95.62 103 ASP A CA 1
ATOM 829 C C . ASP A 1 103 ? 16.176 -14.645 -3.415 1.00 95.62 103 ASP A C 1
ATOM 831 O O . ASP A 1 103 ? 16.391 -15.361 -4.393 1.00 95.62 103 ASP A O 1
ATOM 835 N N . ASP A 1 104 ? 16.603 -14.951 -2.189 1.00 94.00 104 ASP A N 1
ATOM 836 C CA . ASP A 1 104 ? 17.249 -16.203 -1.774 1.00 94.00 104 ASP A CA 1
ATOM 837 C C . ASP A 1 104 ? 16.372 -17.024 -0.796 1.00 94.00 104 ASP A C 1
ATOM 839 O O . ASP A 1 104 ? 16.838 -17.977 -0.164 1.00 94.00 104 ASP A O 1
ATOM 843 N N . GLY A 1 105 ? 15.098 -16.638 -0.634 1.00 92.19 105 GLY A N 1
ATOM 844 C CA . GLY A 1 105 ? 14.157 -17.197 0.344 1.00 92.19 105 GLY A CA 1
ATOM 845 C C . GLY A 1 105 ? 14.367 -16.750 1.802 1.00 92.19 105 GLY A C 1
ATOM 846 O O . GLY A 1 105 ? 13.556 -17.101 2.674 1.00 92.19 105 GLY A O 1
ATOM 847 N N . ARG A 1 106 ? 15.420 -15.974 2.099 1.00 96.00 106 ARG A N 1
ATOM 848 C CA . ARG A 1 106 ? 15.736 -15.474 3.444 1.00 96.00 106 ARG A CA 1
ATOM 849 C C . ARG A 1 106 ? 15.236 -14.047 3.647 1.00 96.00 106 ARG A C 1
ATOM 851 O O . ARG A 1 106 ? 14.942 -13.302 2.714 1.00 96.00 106 ARG A O 1
ATOM 858 N N . TYR A 1 107 ? 15.140 -13.671 4.916 1.00 97.44 107 TYR A N 1
ATOM 859 C CA . TYR A 1 107 ? 14.829 -12.310 5.321 1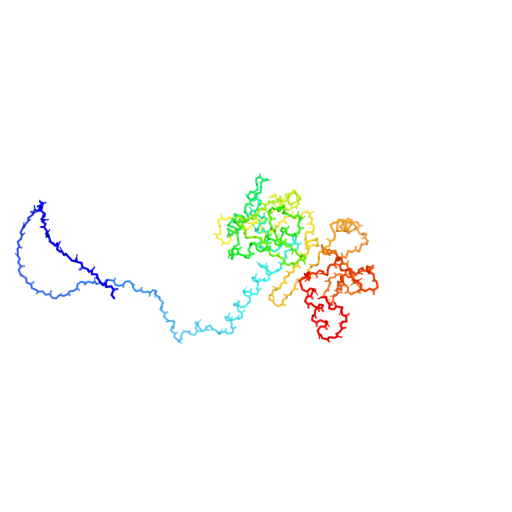.00 97.44 107 TYR A CA 1
ATOM 860 C C . TYR A 1 107 ? 15.999 -11.374 5.007 1.00 97.44 107 TYR A C 1
ATOM 862 O O . TYR A 1 107 ? 17.133 -11.601 5.425 1.00 97.44 107 TYR A O 1
ATOM 870 N N . ASN A 1 108 ? 15.707 -10.309 4.265 1.00 97.50 108 ASN A N 1
ATOM 871 C CA . ASN A 1 108 ? 16.658 -9.278 3.882 1.00 97.50 108 ASN A CA 1
ATOM 872 C C . ASN A 1 108 ? 16.421 -8.016 4.721 1.00 97.50 108 ASN A C 1
ATOM 874 O O . ASN A 1 108 ? 15.278 -7.607 4.934 1.00 97.50 108 ASN A O 1
ATOM 878 N N . LYS A 1 109 ? 17.497 -7.360 5.180 1.00 97.75 109 LYS A N 1
ATOM 879 C CA . LYS A 1 109 ? 17.406 -6.063 5.876 1.00 97.75 109 LYS A CA 1
ATOM 880 C C . LYS A 1 109 ? 16.699 -5.050 4.979 1.00 97.75 109 LYS A C 1
ATOM 882 O O . LYS A 1 109 ? 17.100 -4.869 3.830 1.00 97.75 109 LYS A O 1
ATOM 887 N N . VAL A 1 110 ? 15.705 -4.337 5.510 1.00 97.81 110 VAL A N 1
ATOM 888 C CA . VAL A 1 110 ? 14.946 -3.337 4.735 1.00 97.81 110 VAL A CA 1
ATOM 889 C C . VAL A 1 110 ? 15.866 -2.243 4.191 1.00 97.81 110 VAL A C 1
ATOM 891 O O . VAL A 1 110 ? 15.698 -1.830 3.049 1.00 97.81 110 VAL A O 1
ATOM 894 N N . ALA A 1 111 ? 16.907 -1.854 4.935 1.00 97.81 111 ALA A N 1
ATOM 895 C CA . ALA A 1 111 ? 17.953 -0.950 4.446 1.00 97.81 111 ALA A CA 1
ATOM 896 C C . ALA A 1 111 ? 18.624 -1.433 3.138 1.00 97.81 111 ALA A C 1
ATOM 898 O O . ALA A 1 111 ? 18.859 -0.625 2.240 1.00 97.81 111 ALA A O 1
ATOM 899 N N . ASN A 1 112 ? 18.874 -2.740 2.990 1.00 97.56 112 ASN A N 1
ATOM 900 C CA . ASN A 1 112 ? 19.471 -3.308 1.776 1.00 97.56 112 ASN A CA 1
ATOM 901 C C . ASN A 1 112 ? 18.470 -3.297 0.611 1.00 97.56 112 ASN A C 1
ATOM 903 O O . ASN A 1 112 ? 18.843 -2.957 -0.508 1.00 97.56 112 ASN A O 1
ATOM 907 N N . ILE A 1 113 ? 17.199 -3.626 0.877 1.00 98.06 113 ILE A N 1
ATOM 908 C CA . ILE A 1 113 ? 16.123 -3.596 -0.129 1.00 98.06 113 ILE A CA 1
ATOM 909 C C . ILE A 1 113 ? 15.923 -2.165 -0.649 1.00 98.06 113 ILE A C 1
ATOM 911 O O . ILE A 1 113 ? 15.835 -1.953 -1.859 1.00 98.06 113 ILE A O 1
ATOM 915 N N . VAL A 1 114 ? 15.899 -1.176 0.251 1.00 98.12 114 VAL A N 1
ATOM 916 C CA . VAL A 1 114 ? 15.804 0.251 -0.093 1.00 98.12 114 VAL A CA 1
ATOM 917 C C . VAL A 1 114 ? 16.999 0.678 -0.948 1.00 98.12 114 VAL A C 1
ATOM 919 O O . VAL A 1 114 ? 16.793 1.181 -2.050 1.00 98.12 114 VAL A O 1
ATOM 922 N N . GLY A 1 115 ? 18.232 0.397 -0.509 1.00 97.62 115 GLY A N 1
ATOM 923 C CA . GLY A 1 115 ? 19.446 0.739 -1.259 1.00 97.62 115 GLY A CA 1
ATOM 924 C C . GLY A 1 115 ? 19.522 0.081 -2.643 1.00 97.62 115 GLY A C 1
ATOM 925 O O . GLY A 1 115 ? 19.896 0.732 -3.615 1.00 97.62 115 GLY A O 1
ATOM 926 N N . HIS A 1 116 ? 19.096 -1.180 -2.778 1.00 97.56 116 HIS A N 1
ATOM 927 C CA . HIS A 1 116 ? 18.998 -1.842 -4.084 1.00 97.56 116 HIS A CA 1
ATOM 928 C C . HIS A 1 116 ? 17.903 -1.213 -4.964 1.00 97.56 116 HIS A C 1
ATOM 930 O O . HIS A 1 116 ? 18.082 -1.070 -6.172 1.00 97.56 116 HIS A O 1
ATOM 936 N N . THR A 1 117 ? 16.784 -0.784 -4.374 1.00 98.00 117 THR A N 1
ATOM 937 C CA . THR A 1 117 ? 15.682 -0.136 -5.107 1.00 98.00 117 THR A CA 1
ATOM 938 C C . THR A 1 117 ? 16.081 1.213 -5.706 1.00 98.00 117 THR A C 1
ATOM 940 O O . THR A 1 117 ? 15.563 1.588 -6.761 1.00 98.00 117 THR A O 1
ATOM 943 N N . MET A 1 118 ? 17.051 1.916 -5.116 1.00 96.81 118 MET A N 1
ATOM 944 C CA . MET A 1 118 ? 17.569 3.181 -5.656 1.00 96.81 118 MET A CA 1
ATOM 945 C C . MET A 1 118 ? 18.232 3.031 -7.040 1.00 96.81 118 MET A C 1
ATOM 947 O O . MET A 1 118 ? 18.278 4.003 -7.783 1.00 96.81 118 MET A O 1
ATOM 951 N N . GLN A 1 119 ? 18.637 1.817 -7.450 1.00 96.06 119 GLN A N 1
ATOM 952 C CA . GLN A 1 119 ? 19.101 1.527 -8.824 1.00 96.06 119 GLN A CA 1
ATOM 953 C C . GLN A 1 119 ? 18.004 1.704 -9.893 1.00 96.06 119 GLN A C 1
ATOM 955 O O . GLN A 1 119 ? 18.297 1.772 -11.084 1.00 96.06 119 GLN A O 1
ATOM 960 N N . PHE A 1 120 ? 16.739 1.767 -9.472 1.00 96.50 120 PHE A N 1
ATOM 961 C CA . PHE A 1 120 ? 15.563 1.911 -10.334 1.00 96.50 120 PHE A CA 1
ATOM 962 C C . PHE A 1 120 ? 14.753 3.168 -9.994 1.00 96.50 120 PHE A C 1
ATOM 964 O O . PHE A 1 120 ? 14.107 3.767 -10.853 1.00 96.50 120 PHE A O 1
ATOM 971 N N . HIS A 1 121 ? 14.749 3.569 -8.721 1.00 96.38 121 HIS A N 1
ATOM 972 C CA . HIS A 1 121 ? 13.940 4.665 -8.208 1.00 96.38 121 HIS A CA 1
ATOM 973 C C . HIS A 1 121 ? 14.844 5.814 -7.717 1.00 96.38 121 HIS A C 1
ATOM 975 O O . HIS A 1 121 ? 15.296 5.768 -6.573 1.00 96.38 121 HIS A O 1
ATOM 981 N N . PRO A 1 122 ? 15.112 6.842 -8.552 1.00 94.56 122 PRO A N 1
ATOM 982 C CA . PRO A 1 122 ? 16.051 7.928 -8.249 1.00 94.56 122 PRO A CA 1
ATOM 983 C C . PRO A 1 122 ? 15.435 8.984 -7.310 1.00 94.56 122 PRO A C 1
ATOM 985 O O . PRO A 1 122 ? 15.364 10.167 -7.631 1.00 94.56 122 PRO A O 1
ATOM 988 N N . HIS A 1 123 ? 14.951 8.541 -6.148 1.00 93.50 123 HIS A N 1
ATOM 989 C CA . HIS A 1 123 ? 14.315 9.362 -5.114 1.00 93.50 123 HIS A CA 1
ATOM 990 C C . HIS A 1 123 ? 14.843 8.985 -3.725 1.00 93.50 123 HIS A C 1
ATOM 992 O O . HIS A 1 123 ? 15.529 7.978 -3.559 1.00 93.50 123 HIS A O 1
ATOM 998 N N . GLY A 1 124 ? 14.523 9.804 -2.719 1.00 94.88 124 GLY A N 1
ATOM 999 C CA . GLY A 1 124 ? 15.009 9.619 -1.349 1.00 94.88 124 GLY A CA 1
ATOM 1000 C C . GLY A 1 124 ? 14.636 8.262 -0.744 1.00 94.88 124 GLY A C 1
ATOM 1001 O O . GLY A 1 124 ? 13.500 7.795 -0.879 1.00 94.88 124 GLY A O 1
ATOM 1002 N N . ASP A 1 125 ? 15.583 7.676 -0.016 1.00 96.25 125 ASP A N 1
ATOM 1003 C CA . ASP A 1 125 ? 15.481 6.393 0.687 1.00 96.25 125 ASP A CA 1
ATOM 1004 C C . ASP A 1 125 ? 14.254 6.325 1.608 1.00 96.25 125 ASP A C 1
ATOM 1006 O O . ASP A 1 125 ? 13.549 5.317 1.620 1.00 96.25 125 ASP A O 1
ATOM 1010 N N . ALA A 1 126 ? 13.936 7.427 2.294 1.00 96.12 126 ALA A N 1
ATOM 1011 C CA . ALA A 1 126 ? 12.747 7.559 3.132 1.00 96.12 126 ALA A CA 1
ATOM 1012 C C . ALA A 1 126 ? 11.444 7.256 2.368 1.00 96.12 126 ALA A C 1
ATOM 1014 O O . ALA A 1 126 ? 10.593 6.529 2.872 1.00 96.12 126 ALA A O 1
ATOM 1015 N N . SER A 1 127 ? 11.302 7.737 1.126 1.00 95.06 127 SER A N 1
ATOM 1016 C CA . SER A 1 127 ? 10.088 7.517 0.321 1.00 95.06 127 SER A CA 1
ATOM 1017 C C . SER A 1 127 ? 9.916 6.058 -0.118 1.00 95.06 127 SER A C 1
ATOM 1019 O O . SER A 1 127 ? 8.795 5.551 -0.183 1.00 95.06 127 SER A O 1
ATOM 1021 N N . ILE A 1 128 ? 11.032 5.366 -0.364 1.00 97.75 128 ILE A N 1
ATOM 1022 C CA . ILE A 1 128 ? 11.069 3.938 -0.695 1.00 97.75 128 ILE A CA 1
ATOM 1023 C C . ILE A 1 128 ? 10.793 3.110 0.568 1.00 97.75 128 ILE A C 1
ATOM 1025 O O . ILE A 1 128 ? 10.006 2.166 0.527 1.00 97.75 128 ILE A O 1
ATOM 1029 N N . GLY A 1 129 ? 11.398 3.484 1.700 1.00 97.44 129 GLY A N 1
ATOM 1030 C CA . GLY A 1 129 ? 11.189 2.851 3.001 1.00 97.44 129 GLY A CA 1
ATOM 1031 C C . GLY A 1 129 ? 9.737 2.939 3.470 1.00 97.44 129 GLY A C 1
ATOM 1032 O O . GLY A 1 129 ? 9.154 1.914 3.814 1.00 97.44 129 GLY A O 1
ATOM 1033 N N . ASP A 1 130 ? 9.124 4.123 3.405 1.00 96.12 130 ASP A N 1
ATOM 1034 C CA . ASP A 1 130 ? 7.714 4.328 3.754 1.00 96.12 130 ASP A CA 1
ATOM 1035 C C . ASP A 1 130 ? 6.777 3.521 2.839 1.00 96.12 130 ASP A C 1
ATOM 1037 O O . ASP A 1 130 ? 5.825 2.900 3.317 1.00 96.12 130 ASP A O 1
ATOM 1041 N N . ALA A 1 131 ? 7.057 3.472 1.530 1.00 96.94 131 ALA A N 1
ATOM 1042 C CA . ALA A 1 131 ? 6.287 2.660 0.587 1.00 96.94 131 ALA A CA 1
ATOM 1043 C C . ALA A 1 131 ? 6.415 1.152 0.877 1.00 96.94 131 ALA A C 1
ATOM 1045 O O . ALA A 1 131 ? 5.412 0.441 0.855 1.00 96.94 131 ALA A O 1
ATOM 1046 N N . LEU A 1 132 ? 7.620 0.670 1.198 1.00 98.00 132 LEU A N 1
ATOM 1047 C CA . LEU A 1 132 ? 7.876 -0.721 1.582 1.00 98.00 132 LEU A CA 1
ATOM 1048 C C . LEU A 1 132 ? 7.158 -1.074 2.894 1.00 98.00 132 LEU A C 1
ATOM 1050 O O . LEU A 1 132 ? 6.464 -2.087 2.944 1.00 98.00 132 LEU A O 1
ATOM 1054 N N . VAL A 1 133 ? 7.219 -0.213 3.916 1.00 97.44 133 VAL A N 1
ATOM 1055 C CA . VAL A 1 133 ? 6.467 -0.389 5.174 1.00 97.44 133 VAL A CA 1
ATOM 1056 C C . VAL A 1 133 ? 4.962 -0.484 4.912 1.00 97.44 133 VAL A C 1
ATOM 1058 O O . VAL A 1 133 ? 4.326 -1.423 5.388 1.00 97.44 133 VAL A O 1
ATOM 1061 N N . GLN A 1 134 ? 4.396 0.411 4.096 1.00 95.00 134 GLN A N 1
ATOM 1062 C CA . GLN A 1 134 ? 2.975 0.365 3.723 1.00 95.00 134 GLN A CA 1
ATOM 1063 C C . GLN A 1 134 ? 2.587 -0.904 2.950 1.00 95.00 134 GLN A C 1
ATOM 1065 O O . GLN A 1 134 ? 1.440 -1.334 3.039 1.00 95.00 134 GLN A O 1
ATOM 1070 N N . MET A 1 135 ? 3.501 -1.502 2.181 1.00 96.31 135 MET A N 1
ATOM 1071 C CA . MET A 1 135 ? 3.257 -2.777 1.495 1.00 96.31 135 MET A CA 1
ATOM 1072 C C . MET A 1 135 ? 3.351 -3.975 2.446 1.00 96.31 135 MET A C 1
ATOM 1074 O O . MET A 1 135 ? 2.523 -4.879 2.348 1.00 96.31 135 MET A O 1
ATOM 1078 N N . GLY A 1 136 ? 4.309 -3.968 3.379 1.00 96.06 136 GLY A N 1
ATOM 1079 C CA . GLY A 1 136 ? 4.449 -4.998 4.414 1.00 96.06 136 GLY A CA 1
ATOM 1080 C C . GLY A 1 136 ? 3.261 -5.033 5.377 1.00 96.06 136 GLY A C 1
ATOM 1081 O O . GLY A 1 136 ? 2.737 -6.099 5.670 1.00 96.06 136 GLY A O 1
ATOM 1082 N N . GLN A 1 137 ? 2.739 -3.866 5.768 1.00 94.19 137 GLN A N 1
ATOM 1083 C CA . GLN A 1 137 ? 1.542 -3.744 6.616 1.00 94.19 137 GLN A CA 1
ATOM 1084 C C . GLN A 1 137 ? 0.249 -4.315 5.994 1.00 94.19 137 GLN A C 1
ATOM 1086 O O . GLN A 1 137 ? -0.757 -4.407 6.695 1.00 94.19 137 GLN A O 1
ATOM 1091 N N . LYS A 1 138 ? 0.245 -4.684 4.703 1.00 92.81 138 LYS A N 1
ATOM 1092 C CA . LYS A 1 138 ? -0.892 -5.355 4.042 1.00 92.81 138 LYS A CA 1
ATOM 1093 C C . LYS A 1 138 ? -0.844 -6.888 4.125 1.00 92.81 138 LYS A C 1
ATOM 1095 O O . LYS A 1 138 ? -1.771 -7.510 3.621 1.00 92.81 138 LYS A O 1
ATOM 1100 N N . ASP A 1 139 ? 0.224 -7.471 4.681 1.00 93.19 139 ASP A N 1
ATOM 1101 C CA . ASP A 1 139 ? 0.387 -8.911 4.969 1.00 93.19 139 ASP A CA 1
ATOM 1102 C C . ASP A 1 139 ? -0.044 -9.863 3.827 1.00 93.19 139 ASP A C 1
ATOM 1104 O O . ASP A 1 139 ? -0.708 -10.876 4.026 1.00 93.19 139 ASP A O 1
ATOM 1108 N N . LEU A 1 140 ? 0.298 -9.498 2.582 1.00 95.56 140 LEU A N 1
ATOM 1109 C CA . LEU A 1 140 ? -0.071 -10.263 1.379 1.00 95.56 140 LEU A CA 1
ATOM 1110 C C . LEU A 1 140 ? 1.127 -10.547 0.470 1.00 95.56 140 LEU A C 1
ATOM 1112 O O . LEU A 1 140 ? 1.344 -11.684 0.054 1.00 95.56 140 LEU A O 1
ATOM 1116 N N . LEU A 1 141 ? 1.903 -9.512 0.127 1.00 97.06 141 LEU A N 1
ATOM 1117 C CA . LEU A 1 141 ? 3.006 -9.625 -0.839 1.00 97.06 141 LEU A CA 1
ATOM 1118 C C . LEU A 1 141 ? 4.390 -9.774 -0.193 1.00 97.06 141 LEU A C 1
ATOM 1120 O O . LEU A 1 141 ? 5.352 -10.152 -0.862 1.00 97.06 141 LEU A O 1
ATOM 1124 N N . ILE A 1 142 ? 4.507 -9.424 1.084 1.00 98.00 142 ILE A N 1
ATOM 1125 C CA . ILE A 1 142 ? 5.779 -9.261 1.781 1.00 98.00 142 ILE A CA 1
ATOM 1126 C C . ILE A 1 142 ? 5.643 -9.904 3.156 1.00 98.00 142 ILE A C 1
ATOM 1128 O O . ILE A 1 142 ? 4.846 -9.434 3.961 1.00 98.00 142 ILE A O 1
ATOM 1132 N N . ASP A 1 143 ? 6.442 -10.937 3.421 1.00 97.75 143 ASP A N 1
ATOM 1133 C CA . ASP A 1 143 ? 6.610 -11.464 4.774 1.00 97.75 143 ASP A CA 1
ATOM 1134 C C . ASP A 1 143 ? 7.490 -10.476 5.555 1.00 97.75 143 ASP A C 1
ATOM 1136 O O . ASP A 1 143 ? 8.574 -10.099 5.088 1.00 97.75 143 ASP A O 1
ATOM 1140 N N . THR A 1 144 ? 7.063 -10.081 6.754 1.00 97.69 144 THR A N 1
ATOM 1141 C CA . THR A 1 144 ? 7.739 -9.061 7.572 1.00 97.69 144 THR A CA 1
ATOM 1142 C C . THR A 1 144 ? 8.308 -9.620 8.877 1.00 97.69 144 THR A C 1
ATOM 1144 O O . THR A 1 144 ? 7.660 -10.421 9.547 1.00 97.69 144 THR A O 1
ATOM 1147 N N . GLN A 1 145 ? 9.481 -9.137 9.293 1.00 97.62 145 GLN A N 1
ATOM 1148 C CA . GLN A 1 145 ? 10.106 -9.450 10.582 1.00 97.62 145 GLN A CA 1
ATOM 1149 C C . GLN A 1 145 ? 10.584 -8.168 11.293 1.00 97.62 145 GLN A C 1
ATOM 1151 O O . GLN A 1 145 ? 11.137 -7.254 10.673 1.00 97.62 145 GLN A O 1
ATOM 1156 N N . GLY A 1 146 ? 10.377 -8.104 12.614 1.00 97.00 146 GLY A N 1
ATOM 1157 C CA . GLY A 1 146 ? 10.643 -6.929 13.456 1.00 97.00 146 GLY A CA 1
ATOM 1158 C C . GLY A 1 146 ? 9.405 -6.043 13.666 1.00 97.00 146 GLY A C 1
ATOM 1159 O O . GLY A 1 146 ? 8.282 -6.465 13.408 1.00 97.00 146 GLY A O 1
ATOM 1160 N N . ASN A 1 147 ? 9.592 -4.809 14.148 1.00 97.31 147 ASN A N 1
ATOM 1161 C CA . ASN A 1 147 ? 8.487 -3.867 14.374 1.00 97.31 147 ASN A CA 1
ATOM 1162 C C . ASN A 1 147 ? 8.174 -3.044 13.111 1.00 97.31 147 ASN A C 1
ATOM 1164 O O . ASN A 1 147 ? 8.855 -2.057 12.827 1.00 97.31 147 ASN A O 1
ATOM 1168 N N . TRP A 1 148 ? 7.110 -3.417 12.400 1.00 97.19 148 TRP A N 1
ATOM 1169 C CA . TRP A 1 148 ? 6.626 -2.743 11.187 1.00 97.19 148 TRP A CA 1
ATOM 1170 C C . TRP A 1 148 ? 5.587 -1.639 11.452 1.00 97.19 148 TRP A C 1
ATOM 1172 O O . TRP A 1 148 ? 4.965 -1.131 10.519 1.00 97.19 148 TRP A O 1
ATOM 1182 N N . GLY A 1 149 ? 5.428 -1.215 12.708 1.00 94.50 149 GLY A N 1
ATOM 1183 C CA . GLY A 1 149 ? 4.410 -0.249 13.113 1.00 94.50 149 GLY A CA 1
ATOM 1184 C C . GLY A 1 149 ? 3.026 -0.889 13.205 1.00 94.50 149 GLY A C 1
ATOM 1185 O O . GLY A 1 149 ? 2.876 -2.103 13.074 1.00 94.50 149 GLY A O 1
ATOM 1186 N N . ASN A 1 150 ? 2.002 -0.077 13.456 1.00 92.56 150 ASN A N 1
ATOM 1187 C CA . ASN A 1 150 ? 0.642 -0.572 13.648 1.00 92.56 150 ASN A CA 1
ATOM 1188 C C . ASN A 1 150 ? -0.384 0.413 13.073 1.00 92.56 150 ASN A C 1
ATOM 1190 O O . ASN A 1 150 ? -0.497 1.557 13.517 1.00 92.56 150 ASN A O 1
ATOM 1194 N N . ILE A 1 151 ? -1.160 -0.054 12.089 1.00 91.44 151 ILE A N 1
ATOM 1195 C CA . ILE A 1 151 ? -2.171 0.744 11.379 1.00 91.44 151 ILE A CA 1
ATOM 1196 C C . ILE A 1 151 ? -3.323 1.211 12.284 1.00 91.44 151 ILE A C 1
ATOM 1198 O O . ILE A 1 151 ? -3.951 2.227 11.992 1.00 91.44 151 ILE A O 1
ATOM 1202 N N . LEU A 1 152 ? -3.594 0.497 13.383 1.00 92.19 152 LEU A N 1
ATOM 1203 C CA . LEU A 1 152 ? -4.684 0.804 14.308 1.00 92.19 152 LEU A CA 1
ATOM 1204 C C . LEU A 1 152 ? -4.295 1.901 15.300 1.00 92.19 152 LEU A C 1
ATOM 1206 O O . LEU A 1 152 ? -5.110 2.768 15.605 1.00 92.19 152 LEU A O 1
ATOM 1210 N N . THR A 1 153 ? -3.061 1.897 15.804 1.00 91.62 153 THR A N 1
ATOM 1211 C CA . THR A 1 153 ? -2.569 2.927 16.736 1.00 91.62 153 THR A CA 1
ATOM 1212 C C . THR A 1 153 ? -1.990 4.142 16.015 1.00 91.62 153 THR A C 1
ATOM 1214 O O . THR A 1 153 ? -2.101 5.264 16.510 1.00 91.62 153 THR A O 1
ATOM 1217 N N . GLY A 1 154 ? -1.443 3.942 14.813 1.00 88.94 154 GLY A N 1
ATOM 1218 C CA . GLY A 1 154 ? -0.640 4.931 14.096 1.00 88.94 154 GLY A CA 1
ATOM 1219 C C . GLY A 1 154 ? 0.846 4.890 14.461 1.00 88.94 154 GLY A C 1
ATOM 1220 O O . GLY A 1 154 ? 1.581 5.803 14.080 1.00 88.94 154 GLY A O 1
ATOM 1221 N N . ASP A 1 155 ? 1.295 3.863 15.192 1.00 93.56 155 ASP A N 1
ATOM 1222 C CA . ASP A 1 155 ? 2.704 3.704 15.549 1.00 93.56 155 ASP A CA 1
ATOM 1223 C C . ASP A 1 155 ? 3.553 3.467 14.298 1.00 93.56 155 ASP A C 1
ATOM 1225 O O . ASP A 1 155 ? 3.225 2.645 13.436 1.00 93.56 155 ASP A O 1
ATOM 1229 N N . ARG A 1 156 ? 4.672 4.190 14.206 1.00 94.88 156 ARG A N 1
ATOM 1230 C CA . ARG A 1 156 ? 5.615 4.077 13.088 1.00 94.88 156 ARG A CA 1
ATOM 1231 C C . ARG A 1 156 ? 6.418 2.780 13.178 1.00 94.88 156 ARG A C 1
ATOM 1233 O O . ARG A 1 156 ? 6.712 2.295 14.269 1.00 94.88 156 ARG A O 1
ATOM 1240 N N . ALA A 1 157 ? 6.832 2.269 12.021 1.00 97.06 157 ALA A N 1
ATOM 1241 C CA . ALA A 1 157 ? 7.814 1.195 11.950 1.00 97.06 157 ALA A CA 1
ATOM 1242 C C . ALA A 1 157 ? 9.150 1.604 12.588 1.00 97.06 157 ALA A C 1
ATOM 1244 O O . ALA A 1 157 ? 9.523 2.782 12.616 1.00 97.06 157 ALA A O 1
ATOM 1245 N N . ALA A 1 158 ? 9.898 0.612 13.068 1.00 97.56 158 ALA A N 1
ATOM 1246 C CA . ALA A 1 158 ? 11.289 0.808 13.443 1.00 97.56 158 ALA A CA 1
ATOM 1247 C C . ALA A 1 158 ? 12.142 1.140 12.203 1.00 97.56 158 ALA A C 1
ATOM 1249 O O . ALA A 1 158 ? 11.796 0.805 11.071 1.00 97.56 158 ALA A O 1
ATOM 1250 N N . ALA A 1 159 ? 13.284 1.798 12.419 1.00 96.94 159 ALA A N 1
ATOM 1251 C CA . ALA A 1 159 ? 14.156 2.220 11.324 1.00 96.94 159 ALA A CA 1
ATOM 1252 C C . ALA A 1 159 ? 14.605 1.026 10.440 1.00 96.94 159 ALA A C 1
ATOM 1254 O O . ALA A 1 159 ? 14.890 -0.038 10.998 1.00 96.94 159 ALA A O 1
ATOM 1255 N N . PRO A 1 160 ? 14.796 1.201 9.112 1.00 96.56 160 PRO A N 1
ATOM 1256 C CA . PRO A 1 160 ? 15.117 0.136 8.139 1.00 96.56 160 PRO A CA 1
ATOM 1257 C C . PRO A 1 160 ? 16.276 -0.825 8.469 1.00 96.56 160 PRO A C 1
ATOM 1259 O O . PRO A 1 160 ? 16.386 -1.894 7.875 1.00 96.56 160 PRO A O 1
ATOM 1262 N N . ARG A 1 161 ? 17.156 -0.457 9.405 1.00 96.12 161 ARG A N 1
ATOM 1263 C CA . ARG A 1 161 ? 18.253 -1.296 9.923 1.00 96.12 161 ARG A CA 1
ATOM 1264 C C . ARG A 1 161 ? 17.808 -2.379 10.923 1.00 96.12 161 ARG A C 1
ATOM 1266 O O . ARG A 1 161 ? 18.531 -3.353 11.125 1.00 96.12 161 ARG A O 1
ATOM 1273 N N . TYR A 1 162 ? 16.644 -2.212 11.554 1.00 97.44 162 TYR A N 1
ATOM 1274 C CA . TYR A 1 162 ? 16.107 -3.104 12.595 1.00 97.44 162 TYR A CA 1
ATOM 1275 C C . TYR A 1 162 ? 14.975 -4.019 12.112 1.00 97.44 162 TYR A C 1
ATOM 1277 O O . TYR A 1 162 ? 14.574 -4.916 12.849 1.00 97.44 162 TYR A O 1
ATOM 1285 N N . ILE A 1 163 ? 14.465 -3.794 10.902 1.00 98.12 163 ILE A N 1
ATOM 1286 C CA . ILE A 1 163 ? 13.397 -4.584 10.285 1.00 98.12 163 ILE A CA 1
ATOM 1287 C C . ILE A 1 163 ? 13.904 -5.324 9.052 1.00 98.12 163 ILE A C 1
ATOM 1289 O O . ILE A 1 163 ? 14.840 -4.892 8.371 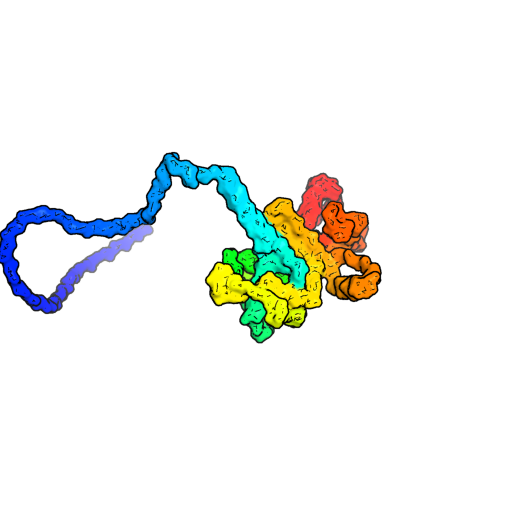1.00 98.12 163 ILE A O 1
ATOM 1293 N N . GLU A 1 164 ? 13.274 -6.458 8.777 1.00 98.19 164 GLU A N 1
ATOM 1294 C CA . GLU A 1 164 ? 13.607 -7.351 7.674 1.00 98.19 164 GLU A CA 1
ATOM 1295 C C . GLU A 1 164 ? 12.346 -7.768 6.918 1.00 98.19 164 GLU A C 1
ATOM 1297 O O . GLU A 1 164 ? 11.263 -7.851 7.498 1.00 98.19 164 GLU A O 1
ATOM 1302 N N . ALA A 1 165 ? 12.494 -8.032 5.622 1.00 98.19 165 ALA A N 1
ATOM 1303 C CA . ALA A 1 165 ? 11.420 -8.470 4.741 1.00 98.19 165 ALA A CA 1
ATOM 1304 C C . ALA A 1 165 ? 11.910 -9.490 3.713 1.00 98.19 165 ALA A C 1
ATOM 1306 O O . ALA A 1 165 ? 13.092 -9.536 3.368 1.00 98.19 165 ALA A O 1
ATOM 1307 N N . ARG A 1 166 ? 10.973 -10.268 3.175 1.00 97.94 166 ARG A N 1
ATOM 1308 C CA . ARG A 1 166 ? 11.143 -11.060 1.949 1.00 97.94 166 ARG A CA 1
ATOM 1309 C C . ARG A 1 166 ? 9.827 -11.104 1.176 1.00 97.94 166 ARG A C 1
ATOM 1311 O O . ARG A 1 166 ? 8.794 -10.692 1.694 1.00 97.94 166 ARG A O 1
ATOM 1318 N N . LEU A 1 167 ? 9.851 -11.599 -0.057 1.00 98.25 167 LEU A N 1
ATOM 1319 C CA . LEU A 1 167 ? 8.614 -11.854 -0.797 1.00 98.25 167 LEU A CA 1
ATOM 1320 C C . LEU A 1 167 ? 7.847 -13.009 -0.146 1.00 98.25 167 LEU A C 1
ATOM 1322 O O . LEU A 1 167 ? 8.447 -14.018 0.230 1.00 98.25 167 LEU A O 1
ATOM 1326 N N . SER A 1 168 ? 6.527 -12.867 -0.040 1.00 97.75 168 SER A N 1
ATOM 1327 C CA . SER A 1 168 ? 5.670 -13.978 0.373 1.00 97.75 168 SER A CA 1
ATOM 1328 C C . SER A 1 168 ? 5.617 -15.048 -0.723 1.00 97.75 168 SER A C 1
ATOM 1330 O O . SER A 1 168 ? 5.829 -14.763 -1.907 1.00 97.75 168 SER A O 1
ATOM 1332 N N . LYS A 1 169 ? 5.274 -16.291 -0.361 1.00 96.44 169 LYS A N 1
ATOM 1333 C CA . LYS A 1 169 ? 5.042 -17.363 -1.355 1.00 96.44 169 LYS A CA 1
ATOM 1334 C C . LYS A 1 169 ? 3.987 -16.953 -2.387 1.00 96.44 169 LYS A C 1
ATOM 1336 O O . LYS A 1 169 ? 4.184 -17.145 -3.581 1.00 96.44 169 LYS A O 1
ATOM 1341 N N . PHE A 1 170 ? 2.921 -16.303 -1.919 1.00 96.88 170 PHE A N 1
ATOM 1342 C CA . PHE A 1 170 ? 1.876 -15.748 -2.772 1.00 96.88 170 PHE A CA 1
ATOM 1343 C C . PHE A 1 170 ? 2.442 -14.741 -3.785 1.00 96.88 170 PHE A C 1
ATOM 1345 O O . PHE A 1 170 ? 2.163 -14.862 -4.974 1.00 96.88 170 PHE A O 1
ATOM 1352 N N . ALA A 1 171 ? 3.292 -13.794 -3.365 1.00 97.12 171 ALA A N 1
ATOM 1353 C CA . ALA A 1 171 ? 3.901 -12.840 -4.293 1.00 97.12 171 ALA A CA 1
ATOM 1354 C C . ALA A 1 171 ? 4.751 -13.524 -5.369 1.00 97.12 171 ALA A C 1
ATOM 1356 O O . ALA A 1 171 ? 4.659 -13.160 -6.541 1.00 97.12 171 ALA A O 1
ATOM 1357 N N . LEU A 1 172 ? 5.557 -14.517 -4.982 1.00 96.44 172 LEU A N 1
ATOM 1358 C CA . LEU A 1 172 ? 6.420 -15.263 -5.899 1.00 96.44 172 LEU A CA 1
ATOM 1359 C C . LEU A 1 172 ? 5.619 -15.950 -7.013 1.00 96.44 172 LEU A C 1
ATOM 1361 O O . LEU A 1 172 ? 5.994 -15.841 -8.181 1.00 96.44 172 LEU A O 1
ATOM 1365 N N . ASP A 1 173 ? 4.502 -16.585 -6.658 1.00 95.25 173 ASP A N 1
ATOM 1366 C CA . ASP A 1 173 ? 3.655 -17.317 -7.601 1.00 95.25 173 ASP A CA 1
ATOM 1367 C C . ASP A 1 173 ? 2.732 -16.403 -8.421 1.00 95.25 173 ASP A C 1
ATOM 1369 O O . ASP A 1 173 ? 2.425 -16.717 -9.573 1.00 95.25 173 ASP A O 1
ATOM 1373 N N . VAL A 1 174 ? 2.282 -15.275 -7.862 1.00 96.06 174 VAL A N 1
ATOM 1374 C CA . VAL A 1 174 ? 1.213 -14.444 -8.446 1.00 96.06 174 VAL A CA 1
ATOM 1375 C C . VAL A 1 174 ? 1.726 -13.221 -9.201 1.00 96.06 174 VAL A C 1
ATOM 1377 O O . VAL A 1 174 ? 1.146 -12.877 -10.227 1.00 96.06 174 VAL A O 1
ATOM 1380 N N . VAL A 1 175 ? 2.783 -12.558 -8.727 1.00 96.69 175 VAL A N 1
ATOM 1381 C CA . VAL A 1 175 ? 3.214 -11.244 -9.249 1.00 96.69 175 VAL A CA 1
ATOM 1382 C C . VAL A 1 175 ? 4.158 -11.362 -10.448 1.00 96.69 175 VAL A C 1
ATOM 1384 O O . VAL A 1 175 ? 4.172 -10.493 -11.318 1.00 96.69 175 VAL A O 1
ATOM 1387 N N . PHE A 1 176 ? 4.979 -12.414 -10.498 1.00 96.19 176 PHE A N 1
ATOM 1388 C CA . PHE A 1 176 ? 6.122 -12.481 -11.411 1.00 96.19 176 PHE A CA 1
ATOM 1389 C C . PHE A 1 176 ? 5.947 -13.540 -12.508 1.00 96.19 176 PHE A C 1
ATOM 1391 O O . PHE A 1 176 ? 5.593 -14.691 -12.249 1.00 96.19 176 PHE A O 1
ATOM 1398 N N . ASN A 1 177 ? 6.282 -13.172 -13.748 1.00 95.06 177 ASN A N 1
ATOM 1399 C CA . ASN A 1 177 ? 6.470 -14.113 -14.853 1.00 95.06 177 ASN A CA 1
ATOM 1400 C C . ASN A 1 177 ? 7.450 -13.536 -15.895 1.00 95.06 177 ASN A C 1
ATOM 1402 O O . ASN A 1 177 ? 7.019 -12.821 -16.797 1.00 95.06 177 ASN A O 1
ATOM 1406 N N . PRO A 1 178 ? 8.753 -13.878 -15.838 1.00 91.38 178 PRO A N 1
ATOM 1407 C CA . PRO A 1 178 ? 9.768 -13.298 -16.724 1.00 91.38 178 PRO A CA 1
ATOM 1408 C C . PRO A 1 178 ? 9.509 -13.468 -18.228 1.00 91.38 178 PRO A C 1
ATOM 1410 O O . PRO A 1 178 ? 10.078 -12.721 -19.017 1.00 91.38 178 PRO A O 1
ATOM 1413 N N . LYS A 1 179 ? 8.676 -14.441 -18.633 1.00 94.00 179 LYS A N 1
ATOM 1414 C CA . LYS A 1 179 ? 8.333 -14.703 -20.042 1.00 94.00 179 LYS A CA 1
ATOM 1415 C C . LYS A 1 179 ? 7.256 -13.769 -20.602 1.00 94.00 179 LYS A C 1
ATOM 1417 O O . LYS A 1 179 ? 7.118 -13.699 -21.816 1.00 94.00 179 LYS A O 1
ATOM 1422 N N . THR A 1 180 ? 6.478 -13.117 -19.738 1.00 94.88 180 THR A N 1
ATOM 1423 C CA . THR A 1 180 ? 5.371 -12.215 -20.114 1.00 94.88 180 THR A CA 1
ATOM 1424 C C . THR A 1 180 ? 5.512 -10.832 -19.478 1.00 94.88 180 THR A C 1
ATOM 1426 O O . THR A 1 180 ? 4.562 -10.060 -19.474 1.00 94.88 180 THR A O 1
ATOM 1429 N N . THR A 1 181 ? 6.659 -10.540 -18.865 1.00 96.31 181 THR A N 1
ATOM 1430 C CA . THR A 1 181 ? 7.004 -9.201 -18.385 1.00 96.31 181 THR A CA 1
ATOM 1431 C C . THR A 1 181 ? 7.619 -8.420 -19.535 1.00 96.31 181 THR A C 1
ATOM 1433 O O . THR A 1 181 ? 8.644 -8.846 -20.070 1.00 96.31 181 THR A O 1
ATOM 1436 N N . ASP A 1 182 ? 7.045 -7.264 -19.854 1.00 96.62 182 ASP A N 1
ATOM 1437 C CA . ASP A 1 182 ? 7.683 -6.282 -20.725 1.00 96.62 182 ASP A CA 1
ATOM 1438 C C . ASP A 1 182 ? 8.690 -5.438 -19.937 1.00 96.62 182 ASP A C 1
ATOM 1440 O O . ASP A 1 182 ? 8.449 -5.019 -18.800 1.00 96.62 182 ASP A O 1
ATOM 1444 N N . TRP A 1 183 ? 9.853 -5.213 -20.549 1.00 96.81 183 TRP A N 1
ATOM 1445 C CA . TRP A 1 183 ? 11.023 -4.627 -19.900 1.00 96.81 183 TRP A CA 1
ATOM 1446 C C . TRP A 1 183 ? 11.421 -3.308 -20.552 1.00 96.81 183 TRP A C 1
ATOM 1448 O O . TRP A 1 183 ? 11.647 -3.255 -21.761 1.00 96.81 183 TRP A O 1
ATOM 1458 N N . GLN A 1 184 ? 11.630 -2.286 -19.728 1.00 95.56 184 GLN A N 1
ATOM 1459 C CA . GLN A 1 184 ? 12.282 -1.036 -20.113 1.00 95.56 184 GLN A CA 1
ATOM 1460 C C . GLN A 1 184 ? 13.669 -0.925 -19.468 1.00 95.56 184 GLN A C 1
ATOM 1462 O O . GLN A 1 184 ? 14.034 -1.729 -18.607 1.00 95.56 184 GLN A O 1
ATOM 1467 N N . LEU A 1 185 ? 14.467 0.050 -19.902 1.00 97.19 185 LEU A N 1
ATOM 1468 C CA . LEU A 1 185 ? 15.724 0.391 -19.233 1.00 97.19 185 LEU A CA 1
ATOM 1469 C C . LEU A 1 185 ? 15.453 1.196 -17.951 1.00 97.19 185 LEU A C 1
ATOM 1471 O O . LEU A 1 185 ? 14.463 1.920 -17.865 1.00 97.19 185 LEU A O 1
ATOM 1475 N N . SER A 1 186 ? 16.346 1.084 -16.966 1.00 95.19 186 SER A N 1
ATOM 1476 C CA . SER A 1 186 ? 16.373 1.972 -15.798 1.00 95.19 186 SER A CA 1
ATOM 1477 C C . SER A 1 186 ? 16.662 3.421 -16.207 1.00 95.19 186 SER A C 1
ATOM 1479 O O . SER A 1 186 ? 17.175 3.686 -17.294 1.00 95.19 186 SER A O 1
ATOM 1481 N N . TYR A 1 187 ? 16.398 4.365 -15.300 1.00 91.88 187 TYR A N 1
ATOM 1482 C CA . TYR A 1 187 ? 16.627 5.801 -15.520 1.00 91.88 187 TYR A CA 1
ATOM 1483 C C . TYR A 1 187 ? 18.078 6.161 -15.908 1.00 91.88 187 TYR A C 1
ATOM 1485 O O . TYR A 1 187 ? 18.306 7.204 -16.512 1.00 91.88 187 TYR A O 1
ATOM 1493 N N . ASP A 1 188 ? 19.054 5.316 -15.557 1.00 93.19 188 ASP A N 1
ATOM 1494 C CA . ASP A 1 188 ? 20.478 5.465 -15.881 1.00 93.19 188 ASP A CA 1
ATOM 1495 C C . ASP A 1 188 ? 20.949 4.564 -17.042 1.00 93.19 188 ASP A C 1
ATOM 1497 O O . ASP A 1 188 ? 22.142 4.512 -17.341 1.00 93.19 188 ASP A O 1
ATOM 1501 N N . GLY A 1 189 ? 20.037 3.812 -17.668 1.00 94.00 189 GLY A N 1
ATOM 1502 C CA . GLY A 1 189 ? 20.318 2.899 -18.777 1.00 94.00 189 GLY A CA 1
ATOM 1503 C C . GLY A 1 189 ? 21.087 1.619 -18.418 1.00 94.00 189 GLY A C 1
ATOM 1504 O O . GLY A 1 189 ? 21.310 0.795 -19.304 1.00 94.00 189 GLY A O 1
ATOM 1505 N N . ARG A 1 190 ? 21.504 1.415 -17.157 1.00 93.81 190 ARG A N 1
ATOM 1506 C CA . ARG A 1 190 ? 22.383 0.290 -16.767 1.00 93.81 190 ARG A CA 1
ATOM 1507 C C . ARG A 1 190 ? 21.650 -1.017 -16.485 1.00 93.81 190 ARG A C 1
ATOM 1509 O O . ARG A 1 190 ? 22.234 -2.090 -16.622 1.00 93.81 190 ARG A O 1
ATOM 1516 N N . ASN A 1 191 ? 20.399 -0.942 -16.050 1.00 95.81 191 ASN A N 1
ATOM 1517 C CA . ASN A 1 191 ? 19.576 -2.089 -15.689 1.00 95.81 191 ASN A CA 1
ATOM 1518 C C . ASN A 1 191 ? 18.331 -2.168 -16.582 1.00 95.81 191 ASN A C 1
ATOM 1520 O O . ASN A 1 191 ? 17.998 -1.233 -17.306 1.00 95.81 191 ASN A O 1
ATOM 1524 N N . LYS A 1 192 ? 17.614 -3.291 -16.491 1.00 96.06 192 LYS A N 1
ATOM 1525 C CA . LYS A 1 192 ? 16.231 -3.408 -16.966 1.00 96.06 192 LYS A CA 1
ATOM 1526 C C . LYS A 1 192 ? 15.275 -3.450 -15.782 1.00 96.06 192 LYS A C 1
ATOM 1528 O O . LYS A 1 192 ? 15.599 -4.072 -14.771 1.00 96.06 192 LYS A O 1
ATOM 1533 N N . GLU A 1 193 ? 14.107 -2.842 -15.938 1.00 95.81 193 GLU A N 1
ATOM 1534 C CA . GLU A 1 193 ? 12.993 -2.893 -14.991 1.00 95.81 193 GLU A CA 1
ATOM 1535 C C . GLU A 1 193 ? 11.678 -3.255 -15.705 1.00 95.81 193 GLU A C 1
ATOM 1537 O O . GLU A 1 193 ? 11.549 -3.006 -16.907 1.00 95.81 193 GLU A O 1
ATOM 1542 N N . PRO A 1 194 ? 10.709 -3.871 -15.005 1.00 96.69 194 PRO A N 1
ATOM 1543 C CA . PRO A 1 194 ? 9.396 -4.159 -15.573 1.00 96.69 194 PRO A CA 1
ATOM 1544 C C . PRO A 1 194 ? 8.596 -2.868 -15.788 1.00 96.69 194 PRO A C 1
ATOM 1546 O O . PRO A 1 194 ? 8.506 -2.046 -14.873 1.00 96.69 194 PRO A O 1
ATOM 1549 N N . ILE A 1 195 ? 7.952 -2.729 -16.951 1.00 94.94 195 ILE A N 1
ATOM 1550 C CA . ILE A 1 195 ? 6.967 -1.658 -17.190 1.00 94.94 195 ILE A CA 1
ATOM 1551 C C . ILE A 1 195 ? 5.769 -1.883 -16.254 1.00 94.94 195 ILE A C 1
ATOM 1553 O O . ILE A 1 195 ? 5.423 -1.017 -15.445 1.00 94.94 195 ILE A O 1
ATOM 1557 N N . THR A 1 196 ? 5.222 -3.101 -16.292 1.00 95.69 196 THR A N 1
ATOM 1558 C CA . THR A 1 196 ? 4.199 -3.635 -15.383 1.00 95.69 196 THR A CA 1
ATOM 1559 C C . THR A 1 196 ? 4.583 -5.039 -14.917 1.00 95.69 196 THR A C 1
ATOM 1561 O O . THR A 1 196 ? 5.403 -5.724 -15.536 1.00 95.69 196 THR A O 1
ATOM 1564 N N . LEU A 1 197 ? 4.041 -5.470 -13.776 1.00 96.12 197 LEU A N 1
ATOM 1565 C CA . LEU A 1 197 ? 4.195 -6.849 -13.305 1.00 96.12 197 LEU A CA 1
ATOM 1566 C C . LEU A 1 197 ? 2.983 -7.686 -13.758 1.00 96.12 197 LEU A C 1
ATOM 1568 O O . LEU A 1 197 ? 1.856 -7.254 -13.538 1.00 96.12 197 LEU A O 1
ATOM 1572 N N . PRO A 1 198 ? 3.166 -8.871 -14.374 1.00 95.00 198 PRO A N 1
ATOM 1573 C CA . PRO A 1 198 ? 2.068 -9.687 -14.900 1.00 95.00 198 PRO A CA 1
ATOM 1574 C C . PRO A 1 198 ? 1.322 -10.414 -13.765 1.00 95.00 198 PRO A C 1
ATOM 1576 O O . PRO A 1 198 ? 1.427 -11.633 -13.599 1.00 95.00 198 PRO A O 1
ATOM 1579 N N . ALA A 1 199 ? 0.596 -9.639 -12.958 1.00 94.19 199 ALA A N 1
ATOM 1580 C CA . ALA A 1 199 ? -0.107 -10.094 -11.772 1.00 94.19 199 ALA A CA 1
ATOM 1581 C C . ALA A 1 199 ? -1.294 -10.998 -12.140 1.00 94.19 199 ALA A C 1
ATOM 1583 O O . ALA A 1 199 ? -2.243 -10.587 -12.802 1.00 94.19 199 ALA A O 1
ATOM 1584 N N . LYS A 1 200 ? -1.270 -12.241 -11.655 1.00 94.25 200 LYS A N 1
ATOM 1585 C CA . LYS A 1 200 ? -2.306 -13.264 -11.909 1.00 94.25 200 LYS A CA 1
ATOM 1586 C C . LYS A 1 200 ? -3.562 -13.093 -11.041 1.00 94.25 200 LYS A C 1
ATOM 1588 O O . LYS A 1 200 ? -4.460 -13.926 -11.087 1.00 94.25 200 LYS A O 1
ATOM 1593 N N . PHE A 1 201 ? -3.598 -12.048 -10.218 1.00 95.38 201 PHE A N 1
ATOM 1594 C CA . PHE A 1 201 ? -4.659 -11.736 -9.267 1.00 95.38 201 PHE A CA 1
ATOM 1595 C C . PHE A 1 201 ? -4.851 -10.209 -9.223 1.00 95.38 201 PHE A C 1
ATOM 1597 O O . PHE A 1 201 ? -3.850 -9.488 -9.231 1.00 95.38 201 PHE A O 1
ATOM 1604 N N . PRO A 1 202 ? -6.093 -9.694 -9.157 1.00 95.38 202 PRO A N 1
ATOM 1605 C CA . PRO A 1 202 ? -6.406 -8.258 -9.162 1.00 95.38 202 PRO A CA 1
ATOM 1606 C C . PRO A 1 202 ? -6.009 -7.538 -7.856 1.00 95.38 202 PRO A C 1
ATOM 1608 O O . PRO A 1 202 ? -6.842 -7.143 -7.034 1.00 95.38 202 PRO A O 1
ATOM 1611 N N . LEU A 1 203 ? -4.705 -7.309 -7.688 1.00 95.31 203 LEU A N 1
ATOM 1612 C CA . LEU A 1 203 ? -4.109 -6.648 -6.522 1.00 95.31 203 LEU A CA 1
ATOM 1613 C C . LEU A 1 203 ? -4.668 -5.242 -6.267 1.00 95.31 203 LEU A C 1
ATOM 1615 O O . LEU A 1 203 ? -4.798 -4.857 -5.107 1.00 95.31 203 LEU A O 1
ATOM 1619 N N . LEU A 1 204 ? -5.042 -4.500 -7.319 1.00 94.81 204 LEU A N 1
ATOM 1620 C CA . LEU A 1 204 ? -5.618 -3.154 -7.203 1.00 94.81 204 LEU A CA 1
ATOM 1621 C C . LEU A 1 204 ? -6.882 -3.128 -6.330 1.00 94.81 204 LEU A C 1
ATOM 1623 O O . LEU A 1 204 ? -7.031 -2.237 -5.493 1.00 94.81 204 LEU A O 1
ATOM 1627 N N . LEU A 1 205 ? -7.775 -4.106 -6.515 1.00 95.25 205 LEU A N 1
ATOM 1628 C CA . LEU A 1 205 ? -9.023 -4.212 -5.755 1.00 95.25 205 LEU A CA 1
ATOM 1629 C C . LEU A 1 205 ? -8.775 -4.778 -4.360 1.00 95.25 205 LEU A C 1
ATOM 1631 O O . LEU A 1 205 ? -9.277 -4.220 -3.391 1.00 95.25 205 LEU A O 1
ATOM 1635 N N . ALA A 1 206 ? -7.963 -5.832 -4.244 1.00 95.56 206 ALA A N 1
ATOM 1636 C CA . ALA A 1 206 ? -7.675 -6.468 -2.959 1.00 95.56 206 ALA A CA 1
ATOM 1637 C C . ALA A 1 206 ? -6.957 -5.527 -1.983 1.00 95.56 206 ALA A C 1
ATOM 1639 O O . ALA A 1 206 ? -7.306 -5.437 -0.810 1.00 95.56 206 ALA A O 1
ATOM 1640 N N . GLN A 1 207 ? -5.951 -4.796 -2.464 1.00 93.44 207 GLN A N 1
ATOM 1641 C CA . GLN A 1 207 ? -5.118 -3.954 -1.612 1.00 93.44 207 GLN A CA 1
ATOM 1642 C C . GLN A 1 207 ? -5.600 -2.505 -1.494 1.00 93.44 207 GLN A C 1
ATOM 1644 O O . GLN A 1 207 ? -5.126 -1.791 -0.601 1.00 93.44 207 GLN A O 1
ATOM 1649 N N . GLY A 1 208 ? -6.456 -2.049 -2.412 1.00 93.38 208 GLY A N 1
ATOM 1650 C CA . GLY A 1 208 ? -6.789 -0.640 -2.592 1.00 93.38 208 GLY A CA 1
ATOM 1651 C C . GLY A 1 208 ? -5.582 0.236 -2.966 1.00 93.38 208 GLY A C 1
ATOM 1652 O O . GLY A 1 208 ? -4.410 -0.119 -2.789 1.00 93.38 208 GLY A O 1
ATOM 1653 N N . ALA A 1 209 ? -5.871 1.443 -3.444 1.00 92.31 209 ALA A N 1
ATOM 1654 C CA . ALA A 1 209 ? -4.860 2.431 -3.800 1.00 92.31 209 ALA A CA 1
ATOM 1655 C C . ALA A 1 209 ? -5.389 3.854 -3.605 1.00 92.31 209 ALA A C 1
ATOM 1657 O O . ALA A 1 209 ? -6.505 4.172 -4.002 1.00 92.31 209 ALA A O 1
ATOM 1658 N N . GLU A 1 210 ? -4.566 4.736 -3.043 1.00 90.94 210 GLU A N 1
ATOM 1659 C CA . GLU A 1 210 ? -4.875 6.160 -2.903 1.00 90.94 210 GLU A CA 1
ATOM 1660 C C . GLU A 1 210 ? -3.745 6.995 -3.504 1.00 90.94 210 GLU A C 1
ATOM 1662 O O . GLU A 1 210 ? -2.567 6.759 -3.228 1.00 90.94 210 GLU A O 1
ATOM 1667 N N . GLY A 1 211 ? -4.092 7.958 -4.354 1.00 88.62 211 GLY A N 1
ATOM 1668 C CA . GLY A 1 211 ? -3.146 8.785 -5.094 1.00 88.62 211 GLY A CA 1
ATOM 1669 C C . GLY A 1 211 ? -3.690 10.186 -5.330 1.00 88.62 211 GLY A C 1
ATOM 1670 O O . GLY A 1 211 ? -4.798 10.350 -5.832 1.00 88.62 211 GLY A O 1
ATOM 1671 N N . ILE A 1 212 ? -2.896 11.198 -4.988 1.00 90.00 212 ILE A N 1
ATOM 1672 C CA . ILE A 1 212 ? -3.173 12.601 -5.304 1.00 90.00 212 ILE A CA 1
ATOM 1673 C C . ILE A 1 212 ? -2.125 13.028 -6.329 1.00 90.00 212 ILE A C 1
ATOM 1675 O O . ILE A 1 212 ? -0.926 12.948 -6.056 1.00 90.00 212 ILE A O 1
ATOM 1679 N N . ALA A 1 213 ? -2.580 13.431 -7.511 1.00 91.00 213 ALA A N 1
ATOM 1680 C CA . ALA A 1 213 ? -1.738 13.895 -8.603 1.00 91.00 213 ALA A CA 1
ATOM 1681 C C . ALA A 1 213 ? -2.017 15.380 -8.891 1.00 91.00 213 ALA A C 1
ATOM 1683 O O . ALA A 1 213 ? -2.691 16.063 -8.119 1.00 91.00 213 ALA A O 1
ATOM 1684 N N . VAL A 1 214 ? -1.506 15.901 -10.008 1.00 91.88 214 VAL A N 1
ATOM 1685 C CA . VAL A 1 214 ? -1.842 17.259 -10.450 1.00 91.88 214 VAL A CA 1
ATOM 1686 C C . VAL A 1 214 ? -3.219 17.239 -11.118 1.00 91.88 214 VAL A C 1
ATOM 1688 O O . VAL A 1 214 ? -3.435 16.514 -12.082 1.00 91.88 214 VAL A O 1
ATOM 1691 N N . GLY A 1 215 ? -4.172 18.005 -10.581 1.00 89.12 215 GLY A N 1
ATOM 1692 C CA . GLY A 1 215 ? -5.527 18.148 -11.139 1.00 89.12 215 GLY A CA 1
ATOM 1693 C C . GLY A 1 215 ? -6.481 16.959 -10.935 1.00 89.12 215 GLY A C 1
ATOM 1694 O O . GLY A 1 215 ? -7.665 17.091 -11.236 1.00 89.12 215 GLY A O 1
ATOM 1695 N N . LEU A 1 216 ? -6.012 15.828 -10.396 1.00 89.19 216 LEU A N 1
ATOM 1696 C CA . LEU A 1 216 ? -6.830 14.637 -10.144 1.00 89.19 216 LEU A CA 1
ATOM 1697 C C . LEU A 1 216 ? -6.449 13.923 -8.841 1.00 89.19 216 LEU A C 1
ATOM 1699 O O . LEU A 1 216 ? -5.317 14.008 -8.360 1.00 89.19 216 LEU A O 1
ATOM 1703 N N . SER A 1 217 ? -7.399 13.165 -8.301 1.00 87.62 217 SER A N 1
ATOM 1704 C CA . SER A 1 217 ? -7.171 12.189 -7.239 1.00 87.62 217 SER A CA 1
ATOM 1705 C C . SER A 1 217 ? -7.847 10.865 -7.590 1.00 87.62 217 SER A C 1
ATOM 1707 O O . SER A 1 217 ? -8.878 10.833 -8.260 1.00 87.62 217 SER A O 1
ATOM 1709 N N . SER A 1 218 ? -7.244 9.767 -7.143 1.00 86.19 218 SER A N 1
ATOM 1710 C CA . SER A 1 218 ? -7.758 8.408 -7.289 1.00 86.19 218 SER A CA 1
ATOM 1711 C C . SER A 1 218 ? -7.797 7.738 -5.920 1.00 86.19 218 SER A C 1
ATOM 1713 O O . SER A 1 218 ? -6.850 7.861 -5.137 1.00 86.19 218 SER A O 1
ATOM 1715 N N . LYS A 1 219 ? -8.904 7.052 -5.622 1.00 90.62 219 LYS A N 1
ATOM 1716 C CA . LYS A 1 219 ? -9.083 6.291 -4.385 1.00 90.62 219 LYS A CA 1
ATOM 1717 C C . LYS A 1 219 ? -9.885 5.020 -4.654 1.00 90.62 219 LYS A C 1
ATOM 1719 O O . LYS A 1 219 ? -11.110 5.047 -4.686 1.00 90.62 219 LYS A O 1
ATOM 1724 N N . VAL A 1 220 ? -9.168 3.917 -4.823 1.00 92.81 220 VAL A N 1
ATOM 1725 C CA . VAL A 1 220 ? -9.707 2.556 -4.869 1.00 92.81 220 VAL A CA 1
ATOM 1726 C C . VAL A 1 220 ? -9.684 1.994 -3.451 1.00 92.81 220 VAL A C 1
ATOM 1728 O O . VAL A 1 220 ? -8.660 2.061 -2.768 1.00 92.81 220 VAL A O 1
ATOM 1731 N N . LEU A 1 221 ? -10.817 1.471 -2.993 1.00 94.25 221 LEU A N 1
ATOM 1732 C CA . LEU A 1 221 ? -10.946 0.870 -1.666 1.00 94.25 221 LEU A CA 1
ATOM 1733 C C . LEU A 1 221 ? -10.538 -0.619 -1.712 1.00 94.25 221 LEU A C 1
ATOM 1735 O O . LEU A 1 221 ? -10.687 -1.233 -2.769 1.00 94.25 221 LEU A O 1
ATOM 1739 N N . PRO A 1 222 ? -10.001 -1.187 -0.616 1.00 95.12 222 PRO A N 1
ATOM 1740 C CA . PRO A 1 222 ? -9.729 -2.621 -0.513 1.00 95.12 222 PRO A CA 1
ATOM 1741 C C . PRO A 1 222 ? -11.023 -3.451 -0.544 1.00 95.12 222 PRO A C 1
ATOM 1743 O O . PRO A 1 222 ? -12.098 -2.941 -0.228 1.00 95.12 222 PRO A O 1
ATOM 1746 N N . HIS A 1 223 ? -10.901 -4.718 -0.936 1.00 96.19 223 HIS A N 1
ATOM 1747 C CA . HIS A 1 223 ? -11.985 -5.689 -1.114 1.00 96.19 223 HIS A CA 1
ATOM 1748 C C . HIS A 1 223 ? -11.531 -7.074 -0.635 1.00 96.19 223 HIS A C 1
ATOM 1750 O O . HIS A 1 223 ? -10.329 -7.360 -0.608 1.00 96.19 223 HIS A O 1
ATOM 1756 N N . ASN A 1 224 ? -12.477 -7.949 -0.285 1.00 96.62 224 ASN A N 1
ATOM 1757 C CA . ASN A 1 224 ? -12.156 -9.262 0.263 1.00 96.62 224 ASN A CA 1
ATOM 1758 C C . ASN A 1 224 ? -11.526 -10.191 -0.789 1.00 96.62 224 ASN A C 1
ATOM 1760 O O . ASN A 1 224 ? -12.020 -10.301 -1.910 1.00 96.62 224 ASN A O 1
ATOM 1764 N N . PHE A 1 225 ? -10.466 -10.915 -0.420 1.00 95.94 225 PHE A N 1
ATOM 1765 C CA . PHE A 1 225 ? -9.747 -11.814 -1.330 1.00 95.94 225 PHE A CA 1
ATOM 1766 C C . PHE A 1 225 ? -10.659 -12.846 -2.017 1.00 95.94 225 PHE A C 1
ATOM 1768 O O . PHE A 1 225 ? -10.535 -13.074 -3.223 1.00 95.94 225 PHE A O 1
ATOM 1775 N N . ASN A 1 226 ? -11.573 -13.459 -1.258 1.00 96.75 226 ASN A N 1
ATOM 1776 C CA . ASN A 1 226 ? -12.437 -14.527 -1.761 1.00 96.75 226 ASN A CA 1
ATOM 1777 C C . ASN A 1 226 ? -13.548 -13.958 -2.648 1.00 96.75 226 ASN A C 1
ATOM 1779 O O . ASN A 1 226 ? -13.740 -14.436 -3.762 1.00 96.75 226 ASN A O 1
ATOM 1783 N N . GLU A 1 227 ? -14.194 -12.871 -2.213 1.00 97.62 227 GLU A N 1
ATOM 1784 C CA . GLU A 1 227 ? -15.252 -12.205 -2.987 1.00 97.62 227 GLU A CA 1
ATOM 1785 C C . GLU A 1 227 ? -14.751 -11.716 -4.350 1.00 97.62 227 GLU A C 1
ATOM 1787 O O . GLU A 1 227 ? -15.479 -11.796 -5.335 1.00 97.62 227 GLU A O 1
ATOM 1792 N N . ILE A 1 228 ? -13.496 -11.259 -4.446 1.00 97.25 228 ILE A N 1
ATOM 1793 C CA . ILE A 1 228 ? -12.906 -10.884 -5.737 1.00 97.25 228 ILE A CA 1
ATOM 1794 C C . ILE A 1 228 ? -12.711 -12.111 -6.644 1.00 97.25 228 ILE A C 1
ATOM 1796 O O . ILE A 1 228 ? -12.930 -12.011 -7.852 1.00 97.25 228 ILE A O 1
ATOM 1800 N N . CYS A 1 229 ? -12.314 -13.264 -6.092 1.00 96.94 229 CYS A N 1
ATOM 1801 C CA . CYS A 1 229 ? -12.211 -14.510 -6.860 1.00 96.94 229 CYS A CA 1
ATOM 1802 C C . CYS A 1 229 ? -13.583 -14.948 -7.388 1.00 96.94 229 CYS A C 1
ATOM 1804 O O . CYS A 1 229 ? -13.719 -15.229 -8.580 1.00 96.94 229 CYS A O 1
ATOM 1806 N N . ASP A 1 230 ? -14.602 -14.944 -6.528 1.00 97.62 230 ASP A N 1
ATOM 1807 C CA . ASP A 1 230 ? -15.968 -15.326 -6.891 1.00 97.62 230 ASP A CA 1
ATOM 1808 C C . ASP A 1 230 ? -16.561 -14.355 -7.927 1.00 97.62 230 ASP A C 1
ATOM 1810 O O . ASP A 1 230 ? -17.087 -14.784 -8.957 1.00 97.62 230 ASP A O 1
ATOM 1814 N N . ALA A 1 231 ? -16.388 -13.043 -7.732 1.00 97.19 231 ALA A N 1
ATOM 1815 C CA . ALA A 1 231 ? -16.792 -12.011 -8.688 1.00 97.19 231 ALA A CA 1
ATOM 1816 C C . ALA A 1 231 ? -16.104 -12.173 -10.055 1.00 97.19 231 ALA A C 1
ATOM 1818 O O . ALA A 1 231 ? -16.759 -12.044 -11.091 1.00 97.19 231 ALA A O 1
ATOM 1819 N N . ALA A 1 232 ? -14.809 -12.507 -10.085 1.00 96.12 232 ALA A N 1
ATOM 1820 C CA . ALA A 1 232 ? -14.091 -12.775 -11.330 1.00 96.12 232 ALA A CA 1
ATOM 1821 C C . ALA A 1 232 ? -14.635 -14.020 -12.056 1.00 96.12 232 ALA A C 1
ATOM 1823 O O . ALA A 1 232 ? -14.790 -13.999 -13.278 1.00 96.12 232 ALA A O 1
ATOM 1824 N N . VAL A 1 233 ? -14.981 -15.085 -11.321 1.00 96.94 233 VAL A N 1
ATOM 1825 C CA . VAL A 1 233 ? -15.609 -16.289 -11.891 1.00 96.94 233 VAL A CA 1
ATOM 1826 C C . VAL A 1 233 ? -17.005 -15.984 -12.443 1.00 96.94 233 VAL A C 1
ATOM 1828 O O . VAL A 1 233 ? -17.313 -16.412 -13.555 1.00 96.94 233 VAL A O 1
ATOM 1831 N N . HIS A 1 234 ? -17.832 -15.228 -11.716 1.00 97.88 234 HIS A N 1
ATOM 1832 C CA . HIS A 1 234 ? -19.151 -14.800 -12.193 1.00 97.88 234 HIS A CA 1
ATOM 1833 C C . HIS A 1 234 ? -19.044 -13.929 -13.454 1.00 97.88 234 HIS A C 1
ATOM 1835 O O . HIS A 1 234 ? -19.700 -14.221 -14.455 1.00 97.88 234 HIS A O 1
ATOM 1841 N N . TYR A 1 235 ? -18.148 -12.934 -13.464 1.00 96.56 235 TYR A N 1
ATOM 1842 C CA . TYR A 1 235 ? -17.897 -12.084 -14.632 1.00 96.56 235 TYR A CA 1
ATOM 1843 C C . TYR A 1 235 ? -17.505 -12.897 -15.876 1.00 96.56 235 TYR A C 1
ATOM 1845 O O . TYR A 1 235 ? -18.078 -12.700 -16.946 1.00 96.56 235 TYR A O 1
ATOM 1853 N N . LEU A 1 236 ? -16.589 -13.865 -15.737 1.00 96.94 236 LEU A N 1
ATOM 1854 C CA . LEU A 1 236 ? -16.160 -14.736 -16.842 1.00 96.94 236 LEU A CA 1
ATOM 1855 C C . LEU A 1 236 ? -17.275 -15.647 -17.383 1.00 96.94 236 LEU A C 1
ATOM 1857 O O . LEU A 1 236 ? -17.206 -16.071 -18.535 1.00 96.94 236 LEU A O 1
ATOM 1861 N N . LYS A 1 237 ? -18.305 -15.936 -16.581 1.00 97.88 237 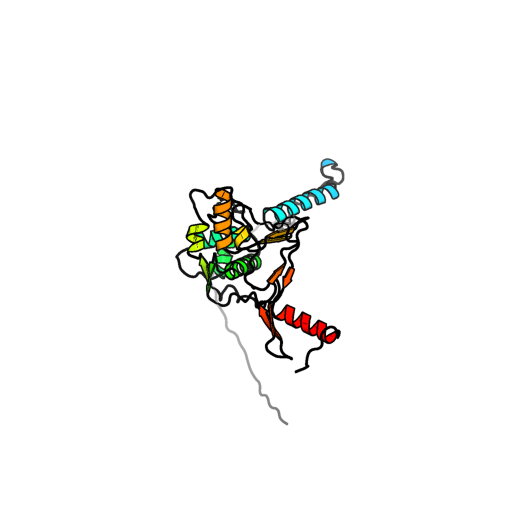LYS A N 1
ATOM 1862 C CA . LYS A 1 237 ? -19.504 -16.679 -17.003 1.00 97.88 237 LYS A CA 1
ATOM 1863 C C . LYS A 1 237 ? -20.624 -15.785 -17.552 1.00 97.88 237 LYS A C 1
ATOM 1865 O O . LYS A 1 237 ? -21.617 -16.310 -18.048 1.00 97.88 237 LYS A O 1
ATOM 1870 N N . GLY A 1 238 ? -20.494 -14.459 -17.454 1.00 97.38 238 GLY A N 1
ATOM 1871 C CA . GLY A 1 238 ? -21.580 -13.516 -17.743 1.00 97.38 238 GLY A CA 1
ATOM 1872 C C . GLY A 1 238 ? -22.691 -13.509 -16.682 1.00 97.38 238 GLY A C 1
ATOM 1873 O O . GLY A 1 238 ? -23.810 -13.087 -16.967 1.00 97.38 238 GLY A O 1
ATOM 1874 N N . GLU A 1 239 ? -22.401 -13.989 -15.471 1.00 97.88 239 GLU A N 1
ATOM 1875 C CA . GLU A 1 239 ? -23.326 -14.001 -14.336 1.00 97.88 239 GLU A CA 1
ATOM 1876 C C . GLU A 1 239 ? -23.259 -12.660 -13.572 1.00 97.88 239 GLU A C 1
ATOM 1878 O O . GLU A 1 239 ? -22.179 -12.073 -13.445 1.00 97.88 239 GLU A O 1
ATOM 1883 N N . PRO A 1 240 ? -24.386 -12.143 -13.045 1.00 96.25 240 PRO A N 1
ATOM 1884 C CA . PRO A 1 240 ? -24.381 -10.925 -12.242 1.00 96.25 240 PRO A CA 1
ATOM 1885 C C . PRO A 1 240 ? -23.702 -11.169 -10.889 1.00 96.25 240 PRO A C 1
ATOM 1887 O O . PRO A 1 240 ? -23.965 -12.168 -10.224 1.00 96.25 240 PRO A O 1
ATOM 1890 N N . PHE A 1 241 ? -22.888 -10.213 -10.449 1.00 95.44 241 PHE A N 1
ATOM 1891 C CA . PHE A 1 241 ? -22.232 -10.220 -9.142 1.00 95.44 241 PHE A CA 1
ATOM 1892 C C . PHE A 1 241 ? -22.375 -8.856 -8.460 1.00 95.44 241 PHE A C 1
ATOM 1894 O O . PHE A 1 241 ? -22.702 -7.853 -9.095 1.00 95.44 241 PHE A O 1
ATOM 1901 N N . GLN A 1 242 ? -22.123 -8.823 -7.154 1.00 93.12 242 GLN A N 1
ATOM 1902 C CA . GLN A 1 242 ? -21.952 -7.600 -6.374 1.00 93.12 242 GLN A CA 1
ATOM 1903 C C . GLN A 1 242 ? -20.623 -7.709 -5.635 1.00 93.12 242 GLN A C 1
ATOM 1905 O O . GLN A 1 242 ? -20.265 -8.789 -5.172 1.00 93.12 242 GLN A O 1
ATOM 1910 N N . LEU A 1 243 ? -19.890 -6.603 -5.553 1.00 94.38 243 LEU A N 1
ATOM 1911 C CA . LEU A 1 243 ? -18.592 -6.537 -4.896 1.00 94.38 243 LEU A CA 1
ATOM 1912 C C . LEU A 1 243 ? -18.536 -5.225 -4.112 1.00 94.38 243 LEU A C 1
ATOM 1914 O O . LEU A 1 243 ? -18.749 -4.153 -4.682 1.00 94.38 243 LEU A O 1
ATOM 1918 N N . TYR A 1 244 ? -18.295 -5.315 -2.805 1.00 95.38 244 TYR A N 1
ATOM 1919 C CA . TYR A 1 244 ? -18.292 -4.166 -1.901 1.00 95.38 244 TYR A CA 1
ATOM 1920 C C . TYR A 1 244 ? -16.963 -4.066 -1.145 1.00 95.38 244 TYR A C 1
ATOM 1922 O O . TYR A 1 244 ? -16.321 -5.088 -0.911 1.00 95.38 244 TYR A O 1
ATOM 1930 N N . PRO A 1 245 ? -16.532 -2.854 -0.748 1.00 95.56 245 PRO A N 1
ATOM 1931 C CA . PRO A 1 245 ? -15.277 -2.688 -0.029 1.00 95.56 245 PRO A CA 1
ATOM 1932 C C . PRO A 1 245 ? -15.237 -3.478 1.281 1.00 95.56 245 PRO A C 1
ATOM 1934 O O . PRO A 1 245 ? -16.172 -3.394 2.073 1.00 95.56 245 PRO A O 1
ATOM 1937 N N . ASP A 1 246 ? -14.118 -4.143 1.546 1.00 95.12 246 ASP A N 1
ATOM 1938 C CA . ASP A 1 246 ? -13.835 -4.821 2.813 1.00 95.12 246 ASP A CA 1
ATOM 1939 C C . ASP A 1 246 ? -12.559 -4.226 3.413 1.00 95.12 246 ASP A C 1
ATOM 1941 O O . ASP A 1 246 ? -11.546 -4.061 2.727 1.00 95.12 246 ASP A O 1
ATOM 1945 N N . PHE A 1 247 ? -12.615 -3.833 4.684 1.00 95.06 247 PHE A N 1
ATOM 1946 C CA . PHE A 1 247 ? -11.562 -3.045 5.318 1.00 95.06 247 PHE A CA 1
ATOM 1947 C C . PHE A 1 247 ? -10.786 -3.874 6.345 1.00 95.06 247 PHE A C 1
ATOM 1949 O O . PHE A 1 247 ? -11.394 -4.422 7.261 1.00 95.06 247 PHE A O 1
ATOM 1956 N N . PRO A 1 248 ? -9.437 -3.845 6.331 1.00 91.12 248 PRO A N 1
ATOM 1957 C CA . PRO A 1 248 ? -8.622 -4.584 7.302 1.00 91.12 248 PRO A CA 1
ATOM 1958 C C . PRO A 1 248 ? -8.784 -4.085 8.751 1.00 91.12 248 PRO A C 1
ATOM 1960 O O . PRO A 1 248 ? -8.318 -4.725 9.686 1.00 91.12 248 PRO A O 1
ATOM 1963 N N . THR A 1 249 ? -9.434 -2.934 8.955 1.00 91.62 249 THR A N 1
ATOM 1964 C CA . THR A 1 249 ? -9.785 -2.391 10.278 1.00 91.62 249 THR A CA 1
ATOM 1965 C C . THR A 1 249 ? -11.136 -2.890 10.807 1.00 91.62 249 THR A C 1
ATOM 1967 O O . THR A 1 249 ? -11.513 -2.517 11.918 1.00 91.62 249 THR A O 1
ATOM 1970 N N . GLY A 1 250 ? -11.885 -3.664 10.014 1.00 91.00 250 GLY A N 1
ATOM 1971 C CA . GLY A 1 250 ? -13.277 -4.016 10.284 1.00 91.00 250 GLY A CA 1
ATOM 1972 C C . GLY A 1 250 ? -14.198 -2.792 10.296 1.00 91.00 250 GLY A C 1
ATOM 1973 O O . GLY A 1 250 ? -14.016 -1.831 9.536 1.00 91.00 250 GLY A O 1
ATOM 1974 N N . GLY A 1 251 ? -15.178 -2.816 11.197 1.00 89.94 251 GLY A N 1
ATOM 1975 C CA . GLY A 1 251 ? -16.227 -1.815 11.328 1.00 89.94 251 GLY A CA 1
ATOM 1976 C C . GLY A 1 251 ? -17.467 -2.153 10.499 1.00 89.94 251 GLY A C 1
ATOM 1977 O O . GLY A 1 251 ? -17.656 -3.269 10.027 1.00 89.94 251 GLY A O 1
ATOM 1978 N N . ALA A 1 252 ? -18.344 -1.164 10.325 1.00 91.88 252 ALA A N 1
ATOM 1979 C CA . ALA A 1 252 ? -19.557 -1.298 9.519 1.00 91.88 252 ALA A CA 1
ATOM 1980 C C . ALA A 1 252 ? -19.591 -0.258 8.395 1.00 91.88 252 ALA A C 1
ATOM 1982 O O . ALA A 1 252 ? -19.253 0.911 8.615 1.00 91.88 252 ALA A O 1
ATOM 1983 N N . ILE A 1 253 ? -20.047 -0.663 7.209 1.00 94.12 253 ILE A N 1
ATOM 1984 C CA . ILE A 1 253 ? -20.122 0.193 6.020 1.00 94.12 253 ILE A CA 1
ATOM 1985 C C . ILE A 1 253 ? -21.570 0.452 5.590 1.00 94.12 253 ILE A C 1
ATOM 1987 O O . ILE A 1 253 ? -22.441 -0.404 5.704 1.00 94.12 253 ILE A O 1
ATOM 1991 N N . ASP A 1 254 ? -21.825 1.657 5.085 1.00 94.19 254 ASP A N 1
ATOM 1992 C CA . ASP A 1 254 ? -23.085 2.065 4.453 1.00 94.19 254 ASP A CA 1
ATOM 1993 C C . ASP A 1 254 ? -22.824 2.273 2.955 1.00 94.19 254 ASP A C 1
ATOM 1995 O O . ASP A 1 254 ? -22.294 3.314 2.552 1.00 94.19 254 ASP A O 1
ATOM 1999 N N . VAL A 1 255 ? -23.169 1.256 2.155 1.00 94.62 255 VAL A N 1
ATOM 2000 C CA . VAL A 1 255 ? -22.977 1.204 0.691 1.00 94.62 255 VAL A CA 1
ATOM 2001 C C . VAL A 1 255 ? -24.092 1.891 -0.106 1.00 94.62 255 VAL A C 1
ATOM 2003 O O . VAL A 1 255 ? -23.998 1.975 -1.326 1.00 94.62 255 VAL A O 1
ATOM 2006 N N . SER A 1 256 ? -25.121 2.447 0.549 1.00 93.81 256 SER A N 1
ATOM 2007 C CA . SER A 1 256 ? -26.314 3.018 -0.114 1.00 93.81 256 SER A CA 1
ATOM 2008 C C . SER A 1 256 ? -26.028 4.147 -1.114 1.00 93.81 256 SER A C 1
ATOM 2010 O O . SER A 1 256 ? -26.874 4.469 -1.946 1.00 93.81 256 SER A O 1
ATOM 2012 N N . LYS A 1 257 ? -24.844 4.764 -1.030 1.00 93.94 257 LYS A N 1
ATOM 2013 C CA . LYS A 1 257 ? -24.361 5.798 -1.953 1.00 93.94 257 LYS A CA 1
ATOM 2014 C C . LYS A 1 257 ? -23.036 5.436 -2.624 1.00 93.94 257 LYS A C 1
ATOM 2016 O O . LYS A 1 257 ? -22.405 6.322 -3.189 1.00 93.94 257 LYS A O 1
ATOM 2021 N N . TYR A 1 258 ? -22.594 4.178 -2.565 1.00 91.88 258 TYR A N 1
ATOM 2022 C CA . TYR A 1 258 ? -21.272 3.787 -3.063 1.00 91.88 258 TYR A CA 1
ATOM 2023 C C . TYR A 1 258 ? -21.124 3.979 -4.580 1.00 91.88 258 TYR A C 1
ATOM 2025 O O . TYR A 1 258 ? -20.056 4.394 -5.025 1.00 91.88 258 TYR A O 1
ATOM 2033 N N . ASN A 1 259 ? -22.207 3.765 -5.342 1.00 91.06 259 ASN A N 1
ATOM 2034 C CA . ASN A 1 259 ? -22.257 3.940 -6.801 1.00 91.06 259 ASN A CA 1
ATOM 2035 C C . ASN A 1 259 ? -21.108 3.205 -7.521 1.00 91.06 259 ASN A C 1
ATOM 2037 O O . ASN A 1 259 ? -20.447 3.779 -8.382 1.00 91.06 259 ASN A O 1
ATOM 2041 N N . ASP A 1 260 ? -20.806 1.983 -7.071 1.00 87.31 260 ASP A N 1
ATOM 2042 C CA . ASP A 1 260 ? -19.728 1.107 -7.554 1.00 87.31 260 ASP A CA 1
ATOM 2043 C C . ASP A 1 260 ? -18.359 1.803 -7.687 1.00 87.31 260 ASP A C 1
ATOM 2045 O O . ASP A 1 260 ? -17.589 1.570 -8.617 1.00 87.31 260 ASP A O 1
ATOM 2049 N N . GLY A 1 261 ? -18.065 2.727 -6.764 1.00 86.44 261 GLY A N 1
ATOM 2050 C CA . GLY A 1 261 ? -16.825 3.506 -6.751 1.00 86.44 261 GLY A CA 1
ATOM 2051 C C . GLY A 1 261 ? -16.732 4.599 -7.824 1.00 86.44 261 GLY A C 1
ATOM 2052 O O . GLY A 1 261 ? -15.712 5.286 -7.904 1.00 86.44 261 GLY A O 1
ATOM 2053 N N . GLN A 1 262 ? -17.776 4.809 -8.632 1.00 87.81 262 GLN A N 1
ATOM 2054 C CA . GLN A 1 262 ? -17.809 5.865 -9.643 1.00 87.81 262 GLN A CA 1
ATOM 2055 C C . GLN A 1 262 ? -17.812 7.269 -9.017 1.00 87.81 262 GLN A C 1
ATOM 2057 O O . GLN A 1 262 ? -18.188 7.488 -7.861 1.00 87.81 262 GLN A O 1
ATOM 2062 N N . ARG A 1 263 ? -17.437 8.272 -9.821 1.00 86.19 263 ARG A N 1
ATOM 2063 C CA . ARG A 1 263 ? -17.383 9.680 -9.403 1.00 86.19 263 ARG A CA 1
ATOM 2064 C C . ARG A 1 263 ? -18.732 10.149 -8.839 1.00 86.19 263 ARG A C 1
ATOM 2066 O O . ARG A 1 263 ? -19.755 10.063 -9.506 1.00 86.19 263 ARG A O 1
ATOM 2073 N N . GLY A 1 264 ? -18.706 10.702 -7.626 1.00 86.06 264 GLY A N 1
ATOM 2074 C CA . GLY A 1 264 ? -19.905 11.114 -6.883 1.00 86.06 264 GLY A CA 1
ATOM 2075 C C . GLY A 1 264 ? -20.410 10.067 -5.885 1.00 86.06 264 GLY A C 1
ATOM 2076 O O . GLY A 1 264 ? -21.223 10.406 -5.025 1.00 86.06 264 GLY A O 1
ATOM 2077 N N . GLY A 1 265 ? -19.888 8.838 -5.943 1.00 90.12 265 GLY A N 1
ATOM 2078 C CA . GLY A 1 265 ? -20.081 7.827 -4.913 1.00 90.12 265 GLY A CA 1
ATOM 2079 C C . GLY A 1 265 ? -19.497 8.250 -3.560 1.00 90.12 265 GLY A C 1
ATOM 2080 O O . GLY A 1 265 ? -18.496 8.966 -3.479 1.00 90.12 265 GLY A O 1
ATOM 2081 N N . ALA A 1 266 ? -20.135 7.808 -2.480 1.00 91.25 266 ALA A N 1
ATOM 2082 C CA . ALA A 1 266 ? -19.718 8.053 -1.108 1.00 91.25 266 ALA A CA 1
ATOM 2083 C C . ALA A 1 266 ? -20.013 6.833 -0.228 1.00 91.25 266 ALA A C 1
ATOM 2085 O O . ALA A 1 266 ? -21.127 6.311 -0.221 1.00 91.25 266 ALA A O 1
ATOM 2086 N N . LEU A 1 267 ? -19.027 6.431 0.573 1.00 92.38 267 LEU A N 1
ATOM 2087 C CA . LEU A 1 267 ? -19.149 5.366 1.565 1.00 92.38 267 LEU A CA 1
ATOM 2088 C C . LEU A 1 267 ? -19.047 5.970 2.970 1.00 92.38 267 LEU A C 1
ATOM 2090 O O . LEU A 1 267 ? -18.165 6.796 3.219 1.00 92.38 267 LEU A O 1
ATOM 2094 N N . LYS A 1 268 ? -19.907 5.556 3.908 1.00 92.94 268 LYS A N 1
ATOM 2095 C CA . LYS A 1 268 ? -19.690 5.858 5.335 1.00 92.94 268 LYS A CA 1
ATOM 2096 C C . LYS A 1 268 ? -19.164 4.617 6.031 1.00 92.94 268 LYS A C 1
ATOM 2098 O O . LYS A 1 268 ? -19.817 3.581 5.996 1.00 92.94 268 LYS A O 1
ATOM 2103 N N . VAL A 1 269 ? -18.033 4.764 6.712 1.00 94.06 269 VAL A N 1
ATOM 2104 C CA . VAL A 1 269 ? -17.447 3.729 7.569 1.00 94.06 269 VAL A CA 1
ATOM 2105 C C . VAL A 1 269 ? -17.691 4.116 9.024 1.00 94.06 269 VAL A C 1
ATOM 2107 O O . VAL A 1 269 ? -17.511 5.276 9.404 1.00 94.06 269 VAL A O 1
ATOM 2110 N N . ARG A 1 270 ? -18.141 3.163 9.837 1.00 92.75 270 ARG A N 1
ATOM 2111 C CA . ARG A 1 270 ? -18.478 3.344 11.251 1.00 92.75 270 ARG A CA 1
ATOM 2112 C C . ARG A 1 270 ? -17.637 2.411 12.109 1.00 92.75 270 ARG A C 1
ATOM 2114 O O . ARG A 1 270 ? -17.386 1.273 11.727 1.00 92.75 270 ARG A O 1
ATOM 2121 N N . ALA A 1 271 ? -17.254 2.903 13.283 1.00 93.94 271 ALA A N 1
ATOM 2122 C CA . ALA A 1 271 ? -16.672 2.079 14.330 1.00 93.94 271 ALA A CA 1
ATOM 2123 C C . ALA A 1 271 ? -17.717 1.073 14.831 1.00 93.94 271 ALA A C 1
ATOM 2125 O O . ALA A 1 271 ? -18.910 1.400 14.867 1.00 93.94 271 ALA A O 1
ATOM 2126 N N . LYS A 1 272 ? -17.275 -0.105 15.263 1.00 94.06 272 LYS A N 1
ATOM 2127 C CA . LYS A 1 272 ? -18.128 -1.045 15.992 1.00 94.06 272 LYS A CA 1
ATOM 2128 C C . LYS A 1 272 ? -18.110 -0.670 17.466 1.00 94.06 272 LYS A C 1
ATOM 2130 O O . LYS A 1 272 ? -17.043 -0.457 18.043 1.00 94.06 272 LYS A O 1
ATOM 2135 N N . ILE A 1 273 ? -19.297 -0.499 18.040 1.00 93.94 273 ILE A N 1
ATOM 2136 C CA . ILE A 1 273 ? -19.474 -0.002 19.404 1.00 93.94 273 ILE A CA 1
ATOM 2137 C C . ILE A 1 273 ? -20.431 -0.938 20.128 1.00 93.94 273 ILE A C 1
ATOM 2139 O O . ILE A 1 273 ? -21.629 -0.954 19.847 1.00 93.94 273 ILE A O 1
ATOM 2143 N N . ASP A 1 274 ? -19.885 -1.677 21.080 1.00 94.19 274 ASP A N 1
ATOM 2144 C CA . ASP A 1 274 ? -20.595 -2.645 21.898 1.00 94.19 274 ASP A CA 1
ATOM 2145 C C . ASP A 1 274 ? -20.903 -2.029 23.270 1.00 94.19 274 ASP A C 1
ATOM 2147 O O . ASP A 1 274 ? -20.092 -1.311 23.865 1.00 94.19 274 ASP A O 1
ATOM 2151 N N . LYS A 1 275 ? -22.103 -2.281 23.796 1.00 94.44 275 LYS A N 1
ATOM 2152 C CA . LYS A 1 275 ? -22.509 -1.793 25.118 1.00 94.44 275 LYS A CA 1
ATOM 2153 C C . LYS A 1 275 ? -22.167 -2.843 26.174 1.00 94.44 275 LYS A C 1
ATOM 2155 O O . LYS A 1 275 ? -22.886 -3.829 26.301 1.00 94.44 275 LYS A O 1
ATOM 2160 N N . LEU A 1 276 ? -21.107 -2.606 26.947 1.00 94.00 276 LEU A N 1
ATOM 2161 C CA . LEU A 1 276 ? -20.692 -3.506 28.028 1.00 94.00 276 LEU A CA 1
ATOM 2162 C C . LEU A 1 276 ? -21.622 -3.394 29.245 1.00 94.00 276 LEU A C 1
ATOM 2164 O O . LEU A 1 276 ? -22.031 -4.402 29.811 1.00 94.00 276 LEU A O 1
ATOM 2168 N N . ASP A 1 277 ? -21.988 -2.168 29.629 1.00 93.12 277 ASP A N 1
ATOM 2169 C CA . ASP A 1 277 ? -22.938 -1.910 30.714 1.00 93.12 277 ASP A CA 1
ATOM 2170 C C . ASP A 1 277 ? -23.734 -0.604 30.475 1.00 93.12 277 ASP A C 1
ATOM 2172 O O . ASP A 1 277 ? -23.658 0.016 29.415 1.00 93.12 277 ASP A O 1
ATOM 2176 N N . ASN A 1 278 ? -24.560 -0.170 31.433 1.00 90.50 278 ASN A N 1
ATOM 2177 C CA . ASN A 1 278 ? -25.390 1.043 31.296 1.00 90.50 278 ASN A CA 1
ATOM 2178 C C . ASN A 1 278 ? -24.617 2.381 31.285 1.00 90.50 278 ASN A C 1
ATOM 2180 O O . ASN A 1 278 ? -25.229 3.428 31.078 1.00 90.50 278 ASN A O 1
ATOM 2184 N N . LYS A 1 279 ? -23.307 2.362 31.531 1.00 89.38 279 LYS A N 1
ATOM 2185 C CA . LYS A 1 279 ? -22.395 3.509 31.646 1.00 89.38 279 LYS A CA 1
ATOM 2186 C C . LYS A 1 279 ? -21.128 3.346 30.791 1.00 89.38 279 LYS A C 1
ATOM 2188 O O . LYS A 1 279 ? -20.465 4.350 30.539 1.00 89.38 279 LYS A O 1
ATOM 2193 N N . THR A 1 280 ? -20.819 2.131 30.332 1.00 91.69 280 THR A N 1
ATOM 2194 C CA . THR A 1 280 ? -19.598 1.793 29.583 1.00 91.69 280 THR A CA 1
ATOM 2195 C C . THR A 1 280 ? -19.909 1.332 28.157 1.00 91.69 280 THR A C 1
ATOM 2197 O O . THR A 1 280 ? -20.631 0.354 27.943 1.00 91.69 280 THR A O 1
ATOM 2200 N N . LEU A 1 281 ? -19.309 2.015 27.179 1.00 92.88 281 LEU A N 1
ATOM 2201 C CA . LEU A 1 281 ? -19.260 1.605 25.775 1.00 92.88 281 LEU A CA 1
ATOM 2202 C C . LEU A 1 281 ? -17.845 1.126 25.442 1.00 92.88 281 LEU A C 1
ATOM 2204 O O . LEU A 1 281 ? -16.871 1.759 25.848 1.00 92.88 281 LEU A O 1
ATOM 2208 N N . VAL A 1 282 ? -17.743 0.040 24.685 1.00 94.44 282 VAL A N 1
ATOM 2209 C CA . VAL A 1 282 ? -16.488 -0.533 24.194 1.00 94.44 282 VAL A CA 1
ATOM 2210 C C . VAL A 1 282 ? -16.446 -0.341 22.686 1.00 94.44 282 VAL A C 1
ATOM 2212 O O . VAL A 1 282 ? -17.374 -0.733 21.985 1.00 94.44 282 VAL A O 1
ATOM 2215 N N . ILE A 1 283 ? -15.382 0.280 22.180 1.00 94.12 283 ILE A N 1
ATOM 2216 C CA . ILE A 1 283 ? -15.146 0.399 20.739 1.00 94.12 283 ILE A CA 1
ATOM 2217 C C . ILE A 1 283 ? -14.210 -0.741 20.349 1.00 94.12 283 ILE A C 1
ATOM 2219 O O . ILE A 1 283 ? -13.038 -0.722 20.722 1.00 94.12 283 ILE A O 1
ATOM 2223 N N . SER A 1 284 ? -14.749 -1.745 19.663 1.00 93.88 284 SER A N 1
ATOM 2224 C CA . SER A 1 284 ? -14.052 -2.989 19.315 1.00 93.88 284 SER A CA 1
ATOM 2225 C C . SER A 1 284 ? -13.316 -2.900 17.973 1.00 93.88 284 SER A C 1
ATOM 2227 O O . SER A 1 284 ? -12.240 -3.472 17.828 1.00 93.88 284 SER A O 1
ATOM 2229 N N . GLU A 1 285 ? -13.848 -2.135 17.016 1.00 94.31 285 GLU A N 1
ATOM 2230 C CA . GLU A 1 285 ? -13.279 -1.946 15.672 1.00 94.31 285 GLU A CA 1
ATOM 2231 C C . GLU A 1 285 ? -13.343 -0.461 15.281 1.00 94.31 285 GLU A C 1
ATOM 2233 O O . GLU A 1 285 ? -14.323 0.228 15.588 1.00 94.31 285 GLU A O 1
ATOM 2238 N N . ILE A 1 286 ? -12.313 0.050 14.597 1.00 93.44 286 ILE A N 1
ATOM 2239 C CA . ILE A 1 286 ? -12.186 1.476 14.245 1.00 93.44 286 ILE A CA 1
ATOM 2240 C C . ILE A 1 286 ? -12.469 1.726 12.753 1.00 93.44 286 ILE A C 1
ATOM 2242 O O . ILE A 1 286 ? -12.245 0.841 11.930 1.00 93.44 286 ILE A O 1
ATOM 2246 N N . PRO A 1 287 ? -12.936 2.928 12.356 1.00 93.38 287 PRO A N 1
ATOM 2247 C CA . PRO A 1 287 ? -13.181 3.222 10.949 1.00 93.38 287 PRO A CA 1
ATOM 2248 C C . PRO A 1 287 ? -11.881 3.221 10.140 1.00 93.38 287 PRO A C 1
ATOM 2250 O O . PRO A 1 287 ? -10.870 3.770 10.583 1.00 93.38 287 PRO A O 1
ATOM 2253 N N . PHE A 1 288 ? -11.941 2.713 8.910 1.00 92.31 288 PHE A N 1
ATOM 2254 C CA . PHE A 1 288 ? -10.834 2.783 7.958 1.00 92.31 288 PHE A CA 1
ATOM 2255 C C . PHE A 1 288 ? -10.273 4.213 7.831 1.00 92.31 288 PHE A C 1
ATOM 2257 O O . PHE A 1 288 ? -11.023 5.196 7.819 1.00 92.31 288 PHE A O 1
ATOM 2264 N N . SER A 1 289 ? -8.946 4.341 7.716 1.00 88.56 289 SER A N 1
ATOM 2265 C CA . SER A 1 289 ? -8.179 5.607 7.753 1.00 88.56 289 SER A CA 1
ATOM 2266 C C . SER A 1 289 ? -8.216 6.400 9.076 1.00 88.56 289 SER A C 1
ATOM 2268 O O . SER A 1 289 ? -7.872 7.589 9.098 1.00 88.56 289 SER A O 1
ATOM 2270 N N . LYS A 1 290 ? -8.628 5.781 10.190 1.00 93.38 290 LYS A N 1
ATOM 2271 C CA . LYS A 1 290 ? -8.513 6.352 11.542 1.00 93.38 290 LYS A CA 1
ATOM 2272 C C . LYS A 1 290 ? -7.631 5.490 12.428 1.00 93.38 290 LYS A C 1
ATOM 2274 O O . LYS A 1 290 ? -7.565 4.282 12.256 1.00 93.38 290 LYS A O 1
ATOM 2279 N N . THR A 1 291 ? -6.991 6.146 13.390 1.00 94.38 291 THR A N 1
ATOM 2280 C CA . THR A 1 291 ? -6.214 5.508 14.456 1.00 94.38 291 THR A CA 1
ATOM 2281 C C . THR A 1 291 ? -6.905 5.681 15.804 1.00 94.38 291 THR A C 1
ATOM 2283 O O . THR A 1 291 ? -7.682 6.628 15.985 1.00 94.38 291 THR A O 1
ATOM 2286 N N . THR A 1 292 ? -6.592 4.823 16.776 1.00 93.94 292 THR A N 1
ATOM 2287 C CA . THR A 1 292 ? -7.084 4.924 18.159 1.00 93.94 292 THR A CA 1
ATOM 2288 C C . THR A 1 292 ? -6.780 6.295 18.759 1.00 93.94 292 THR A C 1
ATOM 2290 O O . THR A 1 292 ? -7.690 6.930 19.284 1.00 93.94 292 THR A O 1
ATOM 2293 N N . GLY A 1 293 ? -5.559 6.817 18.584 1.00 92.81 293 GLY A N 1
ATOM 2294 C CA . GLY A 1 293 ? -5.189 8.169 19.014 1.00 92.81 293 GLY A CA 1
ATOM 2295 C C . GLY A 1 293 ? -6.090 9.248 18.405 1.00 92.81 293 GLY A C 1
ATOM 2296 O O . GLY A 1 293 ? -6.666 10.051 19.133 1.00 92.81 293 GLY A O 1
ATOM 2297 N N . SER A 1 294 ? -6.313 9.217 17.083 1.00 92.62 294 SER A N 1
ATOM 2298 C CA . SER A 1 294 ? -7.189 10.190 16.404 1.00 92.62 294 SER A CA 1
ATOM 2299 C C . SER A 1 294 ? -8.655 10.121 16.861 1.00 92.62 294 SER A C 1
ATOM 2301 O O . SER A 1 294 ? -9.354 11.138 16.877 1.00 92.62 294 SER A O 1
ATOM 2303 N N . LEU A 1 295 ? -9.120 8.929 17.249 1.00 92.06 295 LEU A N 1
ATOM 2304 C CA . LEU A 1 295 ? -10.463 8.691 17.766 1.00 92.06 295 LEU A CA 1
ATOM 2305 C C . LEU A 1 295 ? -10.606 9.198 19.208 1.00 92.06 295 LEU A C 1
ATOM 2307 O O . LEU A 1 295 ? -11.566 9.909 19.501 1.00 92.06 295 LEU A O 1
ATOM 2311 N N . ILE A 1 296 ? -9.635 8.892 20.076 1.00 92.69 296 ILE A N 1
ATOM 2312 C CA . ILE A 1 296 ? -9.567 9.379 21.462 1.00 92.69 296 ILE A CA 1
ATOM 2313 C C . ILE A 1 296 ? -9.572 10.911 21.470 1.00 92.69 296 ILE A C 1
ATOM 2315 O O . ILE A 1 296 ? -10.431 11.517 22.105 1.00 92.69 296 ILE A O 1
ATOM 2319 N N . ASP A 1 297 ? -8.703 11.537 20.676 1.00 92.94 297 ASP A N 1
ATOM 2320 C CA . ASP A 1 297 ? -8.650 12.989 20.484 1.00 92.94 297 ASP A CA 1
ATOM 2321 C C . ASP A 1 297 ? -10.002 13.588 20.080 1.00 92.94 297 ASP A C 1
ATOM 2323 O O . ASP A 1 297 ? -10.417 14.630 20.593 1.00 92.94 297 ASP A O 1
ATOM 2327 N N . SER A 1 298 ? -10.697 12.940 19.139 1.00 93.12 298 SER A N 1
ATOM 2328 C CA . SER A 1 298 ? -12.001 13.392 18.651 1.00 93.12 298 SER A CA 1
ATOM 2329 C C . SER A 1 298 ? -13.076 13.319 19.740 1.00 93.12 298 SER A C 1
ATOM 2331 O O . SER A 1 298 ? -13.874 14.251 19.878 1.00 93.12 298 SER A O 1
ATOM 2333 N N . ILE A 1 299 ? -13.062 12.255 20.550 1.00 92.62 299 ILE A N 1
ATOM 2334 C CA . ILE A 1 299 ? -13.982 12.064 21.676 1.00 92.62 299 ILE A CA 1
ATOM 2335 C C . ILE A 1 299 ? -13.694 13.094 22.776 1.00 92.62 299 ILE A C 1
ATOM 2337 O O . ILE A 1 299 ? -14.616 13.792 23.197 1.00 92.62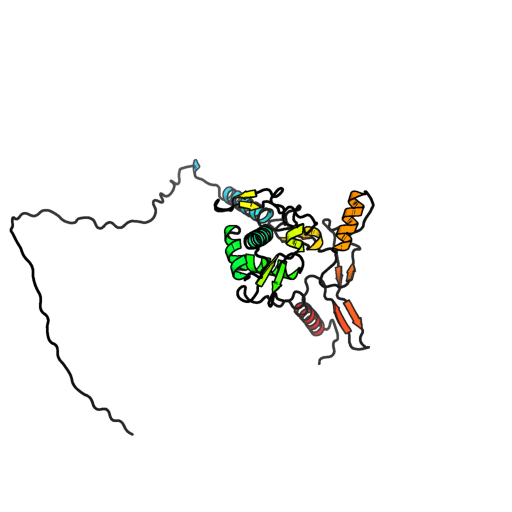 299 ILE A O 1
ATOM 2341 N N . THR A 1 300 ? -12.434 13.272 23.182 1.00 93.38 300 THR A N 1
ATOM 2342 C CA . THR A 1 300 ? -12.029 14.258 24.200 1.00 93.38 300 THR A CA 1
ATOM 2343 C C . THR A 1 300 ? -12.454 15.674 23.800 1.00 93.38 300 THR A C 1
ATOM 2345 O O . THR A 1 300 ? -13.171 16.336 24.551 1.00 93.38 300 THR A O 1
ATOM 2348 N N . LYS A 1 301 ? -12.167 16.093 22.558 1.00 94.50 301 LYS A N 1
ATOM 2349 C CA . LYS A 1 301 ? -12.592 17.398 22.009 1.00 94.50 301 LYS A CA 1
ATOM 2350 C C . LYS A 1 301 ? -14.119 17.554 21.931 1.00 94.50 301 LYS A C 1
ATOM 2352 O O . LYS A 1 301 ? -14.626 18.677 21.951 1.00 94.50 301 LYS A O 1
ATOM 2357 N N . ALA A 1 302 ? -14.878 16.462 21.817 1.00 93.44 302 ALA A N 1
ATOM 2358 C CA . ALA A 1 302 ? -16.342 16.491 21.857 1.00 93.44 302 ALA A CA 1
ATOM 2359 C C . ALA A 1 302 ? -16.893 16.592 23.292 1.00 93.44 302 ALA A C 1
ATOM 2361 O O . ALA A 1 302 ? -17.925 17.238 23.495 1.00 93.44 302 ALA A O 1
ATOM 2362 N N . VAL A 1 303 ? -16.198 16.013 24.277 1.00 93.88 303 VAL A N 1
ATOM 2363 C CA . VAL A 1 303 ? -16.514 16.138 25.709 1.00 93.88 303 VAL A CA 1
ATOM 2364 C C . VAL A 1 303 ? -16.218 17.550 26.219 1.00 93.88 303 VAL A C 1
ATOM 2366 O O . VAL A 1 303 ? -17.078 18.157 26.852 1.00 93.88 303 VAL A O 1
ATOM 2369 N N . GLU A 1 304 ? -15.062 18.122 25.872 1.00 93.19 304 GLU A N 1
ATOM 2370 C CA . GLU A 1 304 ? -14.693 19.511 26.201 1.00 93.19 304 GLU A CA 1
ATOM 2371 C C . GLU A 1 304 ? -15.708 20.530 25.666 1.00 93.19 304 GLU A C 1
ATOM 2373 O O . GLU A 1 304 ? -16.082 21.474 26.358 1.00 93.19 304 GLU A O 1
ATOM 2378 N N . LYS A 1 305 ? -16.216 20.306 24.447 1.00 95.06 305 LYS A N 1
ATOM 2379 C CA . LYS A 1 305 ? -17.258 21.134 23.815 1.00 95.06 305 LYS A CA 1
ATOM 2380 C C . LYS A 1 305 ? -18.675 20.854 24.337 1.00 95.06 305 LYS A C 1
ATOM 2382 O O . LYS A 1 305 ? -19.633 21.369 23.767 1.00 95.06 305 LYS A O 1
ATOM 2387 N N . GLY A 1 306 ? -18.834 19.994 25.345 1.00 91.69 306 GLY A N 1
ATOM 2388 C CA . GLY A 1 306 ? -20.129 19.625 25.925 1.00 91.69 306 GLY A CA 1
ATOM 2389 C C . GLY A 1 306 ? -21.064 18.841 24.993 1.00 91.69 306 GLY A C 1
ATOM 2390 O O . GLY A 1 306 ? -22.226 18.638 25.341 1.00 91.69 306 GLY A O 1
ATOM 2391 N N . LYS A 1 307 ? -20.589 18.384 23.823 1.00 93.00 307 LYS A N 1
ATOM 2392 C CA . LYS A 1 307 ? -21.392 17.607 22.859 1.00 93.00 307 LYS A CA 1
ATOM 2393 C C . LYS A 1 307 ? -21.641 16.176 23.331 1.00 93.00 307 LYS A C 1
ATOM 2395 O O . LYS A 1 307 ? -22.659 15.588 22.984 1.00 93.00 307 LYS A O 1
ATOM 2400 N N . ILE A 1 308 ? -20.704 15.620 24.096 1.00 89.81 308 ILE A N 1
ATOM 2401 C CA . ILE A 1 308 ? -20.784 14.285 24.690 1.00 89.81 308 ILE A CA 1
ATOM 2402 C C . ILE A 1 308 ? -20.563 14.430 26.196 1.00 89.81 308 ILE A C 1
ATOM 2404 O O . ILE A 1 308 ? -19.646 15.122 26.629 1.00 89.81 308 ILE A O 1
ATOM 2408 N N . LYS A 1 309 ? -21.389 13.766 27.009 1.00 87.19 309 LYS A N 1
ATOM 2409 C CA . LYS A 1 309 ? -21.168 13.668 28.456 1.00 87.19 309 LYS A CA 1
ATOM 2410 C C . LYS A 1 309 ? -20.439 12.360 28.751 1.00 87.19 309 LYS A C 1
ATOM 2412 O O . LYS A 1 309 ? -21.031 11.295 28.620 1.00 87.19 309 LYS A O 1
ATOM 2417 N N . ALA A 1 310 ? -19.178 12.454 29.158 1.00 84.88 310 ALA A N 1
ATOM 2418 C CA . ALA A 1 310 ? -18.395 11.331 29.662 1.00 84.88 310 ALA A CA 1
ATOM 2419 C C . ALA A 1 310 ? -18.113 11.519 31.159 1.00 84.88 310 ALA A C 1
ATOM 2421 O O . ALA A 1 310 ? -17.993 12.648 31.643 1.00 84.88 310 ALA A O 1
ATOM 2422 N N . ARG A 1 311 ? -17.995 10.414 31.901 1.00 80.94 311 ARG A N 1
ATOM 2423 C CA . ARG A 1 311 ? -17.494 10.447 33.278 1.00 80.94 311 ARG A CA 1
ATOM 2424 C C . ARG A 1 311 ? -16.007 10.804 33.230 1.00 80.94 311 ARG A C 1
ATOM 2426 O O . ARG A 1 311 ? -15.247 10.092 32.583 1.00 80.94 311 ARG A O 1
ATOM 2433 N N . LYS A 1 312 ? -15.596 11.871 33.922 1.00 71.12 312 LYS A N 1
ATOM 2434 C CA . LYS A 1 312 ? -14.174 12.097 34.213 1.00 71.12 312 LYS A CA 1
ATOM 2435 C C . LYS A 1 312 ? -13.703 10.994 35.166 1.00 71.12 312 LYS A C 1
ATOM 2437 O O . LYS A 1 312 ? -14.375 10.743 36.172 1.00 71.12 312 LYS A O 1
ATOM 2442 N N . VAL A 1 313 ? -12.611 10.334 34.795 1.00 59.44 313 VAL A N 1
ATOM 2443 C CA . VAL A 1 313 ? -11.872 9.347 35.594 1.00 59.44 313 VAL A CA 1
ATOM 2444 C C . VAL A 1 313 ? -10.581 10.015 36.042 1.00 59.44 313 VAL A C 1
ATOM 2446 O O . VAL A 1 313 ? -10.015 10.740 35.194 1.00 59.44 313 VAL A O 1
#

Sequence (313 aa):
MSDEIKDKNGLEEEKSPNLENSSTESEQDAAEDANEEISTEEHSDYKPVNRFDASAVHHLSGMYQNWFLDYASYVILERAVPHIEDGLKPVQRRILHSMKRMDDGRYNKVANIVGHTMQFHPHGDASIGDALVQMGQKDLLIDTQGNWGNILTGDRAAAPRYIEARLSKFALDVVFNPKTTDWQLSYDGRNKEPITLPAKFPLLLAQGAEGIAVGLSSKVLPHNFNEICDAAVHYLKGEPFQLYPDFPTGGAIDVSKYNDGQRGGALKVRAKIDKLDNKTLVISEIPFSKTTGSLIDSITKAVEKGKIKARKV

Secondary structure (DSSP, 8-state):
------------------------------------------S----PPPTT-GGG---HHHHHHHHHHHHHHHHIIIIISPPTTT---HHHHHHHHHHHHS-SSS-EEHHHHHHHHTTT--S-HHHHHHHHHHHHTTSSSEEEES---BTTTTBPPPPTTT-EEEE-HHHHHHT--TTT--EEE-TTSSSEEESS---SS-HHHHH-EEEE-SS-EEEEPPB-HHHHHHHHHHHHHT------B--TT--EEE-TT-GGG-TT---EEE-EEEE-SSS-EEEEE--TT--HHHHHHHHHHHHHTTSS-----

Radius of gyration: 34.1 Å; chains: 1; bounding box: 105×61×85 Å

InterPro domains:
  IPR002205 DNA topoisomerase, type IIA, domain A [PF00521] (79-309)
  IPR002205 DNA topoisomerase, type IIA, domain A [PS52040] (81-313)
  IPR002205 DNA topoisomerase, type IIA, domain A [SM00434] (58-312)
  IPR013758 DNA topoisomerase, type IIA, domain A, alpha-beta [G3DSA:3.90.199.10] (79-260)
  IPR013760 DNA topoisomerase, type IIA-like domain superfamily [SSF56719] (48-309)
  IPR050220 Type II DNA Topoisomerases [PTHR43493] (60-309)

pLDDT: mean 83.11, std 22.87, range [25.91, 98.38]